Protein 6AY9 (pdb70)

InterPro domains:
  IPR000071 Immunodeficiency lentiviral matrix, N-terminal [PF00540] (2-132)
  IPR000071 Immunodeficiency lentiviral matrix, N-terminal [PR00234] (4-20)
  IPR000071 Immunodeficiency lentiviral matrix, N-terminal [PR00234] (22-40)
  IPR000071 Immunodeficiency lentiviral matrix, N-terminal [PR00234] (42-57)
  IPR000071 Immunodeficiency lentiviral matrix, N-terminal [PR00234] (70-89)
  IPR000071 Immunodeficiency lentiviral matrix, N-terminal [PR00234] (89-102)
  IPR001878 Zinc finger, CCHC-type [PF00098] (391-406)
  IPR001878 Zinc finger, CCHC-type [PF00098] (412-428)
  IPR001878 Zinc finger, CCHC-type [PS50158] (391-406)
  IPR001878 Zinc finger, CCHC-type [PS50158] (413-428)
  IPR001878 Zinc finger, CCHC-type [SM00343] (391-407)
  IPR001878 Zinc finger, CCHC-type [SM00343] (412-428)
  IPR008916 Retrovirus capsid, C-terminal [G3DSA:1.10.1200.30] (275-347)
  IPR008919 Retrovirus capsid, N-terminal [G3DSA:1.10.375.10] (133-274)
  IPR008919 Retrovirus capsid, N-terminal [SSF47943] (131-289)
  IPR010999 Retroviral matrix protein [SSF47836] (2-136)
  IPR012344 Matrix protein, lentiviral and alpha-retroviral, N-terminal [G3DSA:1.10.150.90] (1-132)
  IPR014817 Gag protein p6 [PF08705] (449-486)
  IPR036875 Zinc finger, CCHC-type superfamily [SSF57756] (380-430)
  IPR045345 Retroviral nucleocapsid Gag protein p24, C-terminal domain [PF19317] (276-349)

Nearest PDB structures (foldseek):
  6ay9-assembly1_A  TM=1.005E+00  e=1.517E-33  Human immunodeficiency virus 1
  6axs-assembly1_A  TM=9.990E-01  e=1.580E-30  Human immunodeficiency virus 1
  6mqp-assembly1_A  TM=9.950E-01  e=1.014E-29  Human immunodeficiency virus 1
  6mqo-assembly1_A  TM=9.943E-01  e=1.175E-29  Human immunodeficiency virus 1
  7m9f-assembly1_A  TM=9.662E-01  e=2.119E-30  Human immunodeficiency virus 1

Organism: Human immunodeficiency virus type 1 group M subtype B (isolate NY5) (NCBI:txid11698)

B-factor: mean 75.16, std 21.69, range [31.27, 170.31]

Secondary structure (DSSP, 8-state):
-EE----EE-PPPHHHHHHHHHHHHHHSS-TTHHHHHHHHTTT--HHHHHHHHHT--S-HHHHHHHHHHHHHHHHHHHHHS----SPPPSS--PPP-HHHHTTSS--HHHHHHHHHSSS---HHHHHHHHHHHHHHHHHHHT----GGG----TT--HHHHHHHHHHHHHT----HHHHHHHHHHHHHHTS-HHHHHHHHHH-TT--HHHHHHHTS--/----TTS-TT--

Radius of gyration: 22.77 Å; Cα contacts (8 Å, |Δi|>4): 247; chains: 2; bounding box: 5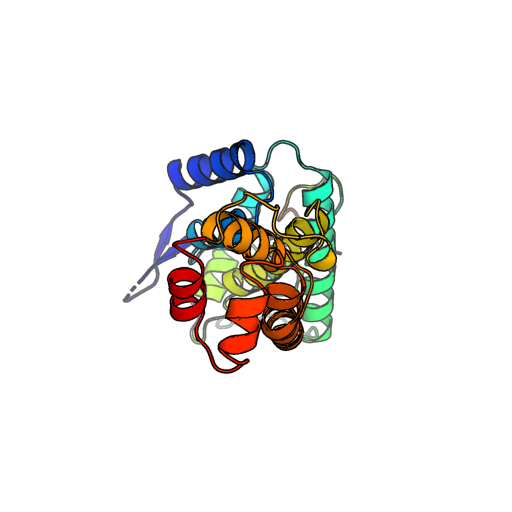8×35×61 Å

CATH classification: 1.10.375.10 (+1 more: 1.10.1200.30)

Foldseek 3Di:
DWDDVAIDDDAQDPVLLVVLQVCCVPVPQALVNLVSLCVSAPVHALVRNVVSLVSHDDPVVLSVLLVVLLVVLQVVQCVVPDDDDDDDDPVDDDDDHSCVLNVNPHDPVNRVVQCRDVVHNNSSVSSSVSNSVSSLVSLLVPQPDALQPQAEDPPHQLVVSVVVNVSRLSSHDDDPVVSVVSVLPRSLVRYDDVLSVVVVVVPSVDDPVCSNVSRRVD/DQDDPPDDPPDD

Solvent-accessible surface area: 13420 Å² total; per-residue (Å²): 36,9,66,156,97,152,84,74,56,114,78,25,47,112,193,28,47,83,32,8,40,98,23,6,112,134,100,34,35,22,14,57,7,26,67,79,0,36,73,35,2,116,13,3,0,0,86,6,0,7,44,0,4,64,57,14,62,43,72,105,68,1,8,46,50,0,10,90,10,0,28,104,46,1,66,79,37,50,155,111,73,85,122,153,113,58,136,95,55,147,82,133,82,80,108,2,63,0,28,4,0,0,10,8,73,13,82,47,130,50,3,27,14,1,35,54,90,127,103,80,28,61,0,1,71,13,0,12,142,16,0,41,59,0,13,52,69,1,10,73,128,97,32,133,72,37,3,104,92,10,144,17,21,125,197,36,82,8,165,64,0,9,88,94,0,75,121,7,14,135,8,27,133,31,70,146,139,64,56,73,146,21,34,115,40,10,3,26,92,15,9,10,102,97,1,54,95,56,6,123,86,76,24,127,83,30,76,66,132,90,17,60,90,34,4,144,77,109,136,18,5,83,97,77,83,65,12,17,79,128

Sequence (230 aa):
PIVQGQMVHQAISPRTLNAWVKVVEEKAFSPEVIPMFSALSEGATPQDLNTMLNTVGGHQAAMQMLKETINEEAAEWDRLHPVHAGPIAPGQMREPRGSDIAGTTSTLQEQIGWMTHNPPIPVGEIYKRWIILGLNKIVRMYSPTSILDIRQGPKEPFRDYVDRFYKTLRAEQASQEVKNWMTETLLVQNANPDCCKTILKALGPGATLEEMMTACQGVPVLFPGQPFGQP

Structure (mmCIF, N/CA/C/O backbone):
data_6AY9
#
_entry.id   6AY9
#
_cell.length_a   92.675
_cell.length_b   92.675
_cell.length_c   58.042
_cell.angle_alpha   90.000
_cell.angle_beta   90.000
_cell.angle_gamma   120.000
#
_symmetry.space_group_name_H-M   'P 6'
#
loop_
_entity.id
_entity.type
_entity.pdbx_description
1 polymer 'HIV-1 capsid protein'
2 polymer 'Cleavage and polyadenylation specificity factor subunit 6'
3 non-polymer 'IODIDE ION'
4 non-polymer 'CHLORIDE ION'
5 water water
#
loop_
_atom_site.group_PDB
_atom_site.id
_atom_site.type_symbol
_atom_site.label_atom_id
_atom_site.label_alt_id
_atom_site.label_comp_id
_atom_site.label_asym_id
_atom_site.label_entity_id
_atom_site.label_seq_id
_atom_site.pdbx_PDB_ins_code
_atom_site.Cartn_x
_atom_site.Cartn_y
_atom_site.Cartn_z
_atom_site.occupancy
_atom_site.B_iso_or_equiv
_atom_site.auth_seq_id
_atom_site.auth_comp_id
_atom_site.auth_asym_id
_atom_site.auth_atom_id
_atom_site.pdbx_PDB_model_num
ATOM 1 N N . PRO A 1 1 ? -2.168 -14.893 11.554 1.00 82.05 1 PRO A N 1
ATOM 2 C CA . PRO A 1 1 ? -1.087 -15.371 12.422 1.00 81.34 1 PRO A CA 1
ATOM 3 C C . PRO A 1 1 ? -1.190 -14.852 13.852 1.00 83.15 1 PRO A C 1
ATOM 4 O O . PRO A 1 1 ? -2.112 -14.106 14.182 1.00 79.75 1 PRO A O 1
ATOM 8 N N . ILE A 1 2 ? -0.244 -15.262 14.693 1.00 89.05 2 ILE A N 1
ATOM 9 C CA . ILE A 1 2 ? -0.166 -14.827 16.082 1.00 92.02 2 ILE A CA 1
ATOM 10 C C . ILE A 1 2 ? 1.266 -14.385 16.347 1.00 97.62 2 ILE A C 1
ATOM 11 O O . ILE A 1 2 ? 2.198 -15.190 16.228 1.00 97.84 2 ILE A O 1
ATOM 16 N N . VAL A 1 3 ? 1.443 -13.113 16.701 1.00 102.01 3 VAL A N 1
ATOM 17 C CA . VAL A 1 3 ? 2.766 -12.527 16.863 1.00 104.70 3 VAL A CA 1
ATOM 18 C C . VAL A 1 3 ? 2.943 -12.060 18.302 1.00 107.44 3 VAL A C 1
ATOM 19 O O . VAL A 1 3 ? 1.979 -11.810 19.029 1.00 107.58 3 VAL A O 1
ATOM 23 N N . GLN A 1 4 ? 4.205 -11.942 18.705 1.00 108.96 4 GLN A N 1
ATOM 24 C CA . GLN A 1 4 ? 4.547 -11.502 20.053 1.00 109.90 4 GLN A CA 1
ATOM 25 C C . GLN A 1 4 ? 4.423 -9.987 20.180 1.00 107.85 4 GLN A C 1
ATOM 26 O O . GLN A 1 4 ? 4.346 -9.277 19.178 1.00 107.13 4 GLN A O 1
ATOM 32 N N . GLY A 1 8 ? 4.889 -9.072 25.959 1.00 106.53 8 GLY A N 1
ATOM 33 C CA . GLY A 1 8 ? 5.473 -10.329 25.530 1.00 113.50 8 GLY A CA 1
ATOM 34 C C . GLY A 1 8 ? 4.444 -11.403 25.238 1.00 122.21 8 GLY A C 1
ATOM 35 O O . GLY A 1 8 ? 4.783 -12.486 24.760 1.00 125.86 8 GLY A O 1
ATOM 36 N N . GLN A 1 9 ? 3.181 -11.105 25.528 1.00 124.00 9 GLN A N 1
ATOM 37 C CA . GLN A 1 9 ? 2.119 -12.068 25.281 1.00 123.77 9 GLN A CA 1
ATOM 38 C C . GLN A 1 9 ? 1.806 -12.146 23.791 1.00 123.88 9 GLN A C 1
ATOM 39 O O . GLN A 1 9 ? 2.043 -11.204 23.029 1.00 126.69 9 GLN A O 1
ATOM 45 N N . MET A 1 10 ? 1.272 -13.290 23.379 1.00 120.25 10 MET A N 1
ATOM 46 C CA . MET A 1 10 ? 0.908 -13.497 21.988 1.00 115.84 10 MET A CA 1
ATOM 47 C C . MET A 1 10 ? -0.424 -12.821 21.680 1.00 109.97 10 MET A C 1
ATOM 48 O O . MET A 1 10 ? -1.325 -12.762 22.521 1.00 117.18 10 MET A O 1
ATOM 53 N N . VAL A 1 11 ? -0.540 -12.300 20.460 1.00 101.03 11 VAL A N 1
ATOM 54 C CA . VAL A 1 11 ? -1.744 -11.613 20.008 1.00 97.57 11 VAL A CA 1
ATOM 55 C C . VAL A 1 11 ? -2.137 -12.161 18.642 1.00 90.43 11 VAL A C 1
ATOM 56 O O . VAL A 1 11 ? -1.281 -12.374 17.776 1.00 89.80 11 VAL A O 1
ATOM 60 N N . HIS A 1 12 ? -3.433 -12.405 18.457 1.00 87.40 12 HIS A N 1
ATOM 61 C CA . HIS A 1 12 ? -3.952 -13.019 17.244 1.00 88.31 12 HIS A CA 1
ATOM 62 C C . HIS A 1 12 ? -4.471 -11.961 16.280 1.00 97.21 12 HIS A C 1
ATOM 63 O O . HIS A 1 12 ? -5.163 -11.021 16.683 1.00 101.77 12 HIS A O 1
ATOM 70 N N . GLN A 1 13 ? -4.136 -12.127 15.002 1.00 97.94 13 GLN A N 1
ATOM 71 C CA . GLN A 1 13 ? -4.623 -11.263 13.938 1.00 95.58 13 GLN A CA 1
ATOM 72 C C . GLN A 1 13 ? -4.878 -12.102 12.696 1.00 92.99 13 GLN A C 1
ATOM 73 O O . GLN A 1 13 ? -4.139 -13.051 12.419 1.00 96.12 13 GLN A O 1
ATOM 79 N N . ALA A 1 14 ? -5.925 -11.752 11.955 1.00 87.60 14 ALA A N 1
ATOM 80 C CA . ALA A 1 14 ? -6.247 -12.472 10.734 1.00 79.56 14 ALA A CA 1
ATOM 81 C C . ALA A 1 14 ? -5.226 -12.156 9.643 1.00 74.13 14 ALA A C 1
ATOM 82 O O . ALA A 1 14 ? -4.415 -11.232 9.754 1.00 69.41 14 ALA A O 1
ATOM 84 N N . ILE A 1 15 ? -5.274 -12.945 8.571 1.00 74.10 15 ILE A N 1
ATOM 85 C CA . ILE A 1 15 ? -4.379 -12.725 7.443 1.00 73.41 15 ILE A CA 1
ATOM 86 C C . ILE A 1 15 ? -4.799 -11.456 6.713 1.00 63.55 15 ILE A C 1
ATOM 87 O O . ILE A 1 15 ? -5.990 -11.223 6.467 1.00 65.31 15 ILE A O 1
ATOM 92 N N . SER A 1 16 ? -3.820 -10.617 6.381 1.00 54.51 16 SER A N 1
ATOM 93 C CA . SER A 1 16 ? -4.103 -9.310 5.813 1.00 44.74 16 SER A CA 1
ATOM 94 C C . SER A 1 16 ? -4.544 -9.434 4.356 1.00 45.95 16 SER A C 1
ATOM 95 O O . SER A 1 16 ? -4.304 -10.456 3.707 1.00 51.63 16 SER A O 1
ATOM 98 N N . PRO A 1 17 ? -5.209 -8.403 3.821 1.00 47.38 17 PRO A N 1
ATOM 99 C CA . PRO A 1 17 ? -5.601 -8.452 2.402 1.00 53.01 17 PRO A CA 1
ATOM 100 C C . PRO A 1 17 ? -4.430 -8.605 1.446 1.00 54.90 17 PRO A C 1
ATOM 101 O O . PRO A 1 17 ? -4.552 -9.315 0.440 1.00 59.54 17 PRO A O 1
ATOM 105 N N . ARG A 1 18 ? -3.294 -7.961 1.725 1.00 56.52 18 ARG A N 1
ATOM 106 C CA . ARG A 1 18 ? -2.173 -8.022 0.794 1.00 67.60 18 ARG A CA 1
ATOM 107 C C . ARG A 1 18 ? -1.317 -9.268 0.976 1.00 57.69 18 ARG A C 1
ATOM 108 O O . ARG A 1 18 ? -0.537 -9.600 0.077 1.00 52.58 18 ARG A O 1
ATOM 116 N N . THR A 1 19 ? -1.433 -9.961 2.110 1.00 46.91 19 THR A N 1
ATOM 117 C CA . THR A 1 19 ? -0.855 -11.298 2.199 1.00 48.03 19 THR A CA 1
ATOM 118 C C . THR A 1 19 ? -1.621 -12.270 1.310 1.00 46.58 19 THR A C 1
ATOM 119 O O . THR A 1 19 ? -1.018 -13.065 0.577 1.00 56.63 19 THR A O 1
ATOM 123 N N . LEU A 1 20 ? -2.954 -12.206 1.357 1.00 42.11 20 LEU A N 1
ATOM 124 C CA . LEU A 1 20 ? -3.782 -13.015 0.470 1.00 53.05 20 LEU A CA 1
ATOM 125 C C . LEU A 1 20 ? -3.512 -12.679 -0.989 1.00 57.22 20 LEU A C 1
ATOM 126 O O . LEU A 1 20 ? -3.255 -13.569 -1.807 1.00 60.09 20 LEU A O 1
ATOM 131 N N . ASN A 1 21 ? -3.579 -11.390 -1.336 1.00 60.03 21 ASN A N 1
ATOM 132 C CA . ASN A 1 21 ? -3.315 -10.970 -2.709 1.00 61.32 21 ASN A CA 1
ATOM 133 C C . ASN A 1 21 ? -1.923 -11.391 -3.155 1.00 61.56 21 ASN A C 1
ATOM 134 O O . ASN A 1 21 ? -1.739 -11.862 -4.285 1.00 66.64 21 ASN A O 1
ATOM 139 N N . ALA A 1 22 ? -0.929 -11.224 -2.281 1.00 58.17 22 ALA A N 1
ATOM 140 C CA . ALA A 1 22 ? 0.425 -11.656 -2.605 1.00 52.38 22 ALA A CA 1
ATOM 141 C C . ALA A 1 22 ? 0.455 -13.143 -2.931 1.00 49.00 22 ALA A C 1
ATOM 142 O O . ALA A 1 22 ? 0.989 -13.549 -3.967 1.00 47.80 22 ALA A O 1
ATOM 144 N N . TRP A 1 23 ? -0.144 -13.968 -2.069 1.00 44.53 23 TRP A N 1
ATOM 145 C CA . TRP A 1 23 ? -0.130 -15.412 -2.290 1.00 45.50 23 TRP A CA 1
ATOM 146 C C . TRP A 1 23 ? -0.827 -15.784 -3.597 1.00 43.82 23 TRP A C 1
ATOM 147 O O . TRP A 1 23 ? -0.314 -16.591 -4.384 1.00 43.68 23 TRP A O 1
ATOM 158 N N . VAL A 1 24 ? -1.998 -15.192 -3.847 1.00 47.71 24 VAL A N 1
ATOM 159 C CA . VAL A 1 24 ? -2.753 -15.500 -5.061 1.00 48.47 24 VAL A CA 1
ATOM 160 C C . VAL A 1 24 ? -1.942 -15.137 -6.299 1.00 53.75 24 VAL A C 1
ATOM 161 O O . VAL A 1 24 ? -1.818 -15.933 -7.238 1.00 61.83 24 VAL A O 1
ATOM 165 N N . LYS A 1 25 ? -1.374 -13.928 -6.318 1.00 56.45 25 LYS A N 1
ATOM 166 C CA . LYS A 1 25 ? -0.590 -13.508 -7.475 1.00 63.00 25 LYS A CA 1
ATOM 167 C C . LYS A 1 25 ? 0.670 -14.350 -7.645 1.00 63.76 25 LYS A C 1
ATOM 168 O O . LYS A 1 25 ? 1.099 -14.591 -8.780 1.00 67.80 25 LYS A O 1
ATOM 174 N N . VAL A 1 26 ? 1.274 -14.806 -6.545 1.00 60.53 26 VAL A N 1
ATOM 175 C CA . VAL A 1 26 ? 2.434 -15.686 -6.659 1.00 64.04 26 VAL A CA 1
ATOM 176 C C . VAL A 1 26 ? 2.035 -17.002 -7.315 1.00 62.97 26 VAL A C 1
ATOM 177 O O . VAL A 1 26 ? 2.741 -17.514 -8.194 1.00 67.63 26 VAL A O 1
ATOM 181 N N . VAL A 1 27 ? 0.888 -17.561 -6.914 1.00 54.83 27 VAL A N 1
ATOM 182 C CA . VAL A 1 27 ? 0.429 -18.811 -7.518 1.00 57.89 27 VAL A CA 1
ATOM 183 C C . VAL A 1 27 ? 0.108 -18.612 -8.995 1.00 59.32 27 VAL A C 1
ATOM 184 O O . VAL A 1 27 ? 0.462 -19.444 -9.839 1.00 57.85 27 VAL A O 1
ATOM 188 N N . GLU A 1 28 ? -0.564 -17.509 -9.334 1.00 65.45 28 GLU A N 1
ATOM 189 C CA . GLU A 1 28 ? -0.948 -17.284 -10.725 1.00 67.80 28 GLU A CA 1
ATOM 190 C C . GLU A 1 28 ? 0.271 -17.059 -11.613 1.00 77.34 28 GLU A C 1
ATOM 191 O O . GLU A 1 28 ? 0.333 -17.579 -12.733 1.00 76.95 28 GLU A O 1
ATOM 197 N N . GLU A 1 29 ? 1.248 -16.291 -11.131 1.00 79.66 29 GLU A N 1
ATOM 198 C CA . GLU A 1 29 ? 2.419 -15.978 -11.944 1.00 77.91 29 GLU A CA 1
ATOM 199 C C . GLU A 1 29 ? 3.368 -17.165 -12.047 1.00 81.61 29 GLU A C 1
ATOM 200 O O . GLU A 1 29 ? 3.700 -17.610 -13.151 1.00 83.77 29 GLU A O 1
ATOM 206 N N . LYS A 1 30 ? 3.818 -17.688 -10.908 1.00 80.55 30 LYS A N 1
ATOM 207 C CA . LYS A 1 30 ? 4.913 -18.645 -10.897 1.00 75.73 30 LYS A CA 1
ATOM 208 C C . LYS A 1 30 ? 4.459 -20.091 -10.774 1.00 75.17 30 LYS A C 1
ATOM 209 O O . LYS A 1 30 ? 5.301 -20.990 -10.881 1.00 78.59 30 LYS A O 1
ATOM 215 N N . ALA A 1 31 ? 3.165 -20.336 -10.565 1.00 72.36 31 ALA A N 1
ATOM 216 C CA . ALA A 1 31 ? 2.599 -21.690 -10.446 1.00 71.27 31 ALA A CA 1
ATOM 217 C C . ALA A 1 31 ? 3.438 -22.479 -9.441 1.00 74.22 31 ALA A C 1
ATOM 218 O O . ALA A 1 31 ? 3.523 -22.077 -8.273 1.00 72.17 31 ALA A O 1
ATOM 220 N N . PHE A 1 32 ? 4.078 -23.568 -9.843 1.00 78.18 32 PHE A N 1
ATOM 221 C CA . PHE A 1 32 ? 4.740 -24.474 -8.905 1.00 79.99 32 PHE A CA 1
ATOM 222 C C . PHE A 1 32 ? 6.245 -24.539 -9.163 1.00 82.70 32 PHE A C 1
ATOM 223 O O . PHE A 1 32 ? 6.838 -25.585 -9.430 1.00 91.04 32 PHE A O 1
ATOM 231 N N . SER A 1 33 ? 6.855 -23.380 -9.040 1.00 72.60 33 SER A N 1
ATOM 232 C CA . SER A 1 33 ? 8.294 -23.220 -9.026 1.00 65.37 33 SER A CA 1
ATOM 233 C C . SER A 1 33 ? 8.807 -23.412 -7.608 1.00 59.80 33 SER A C 1
ATOM 234 O O . SER A 1 33 ? 8.058 -23.240 -6.642 1.00 60.33 33 SER A O 1
ATOM 237 N N . PRO A 1 34 ? 10.070 -23.811 -7.447 1.00 57.05 34 PRO A N 1
ATOM 238 C CA . PRO A 1 34 ? 10.600 -24.011 -6.086 1.00 61.48 34 PRO A CA 1
ATOM 239 C C . PRO A 1 34 ? 10.443 -22.809 -5.166 1.00 73.01 34 PRO A C 1
ATOM 240 O O . PRO A 1 34 ? 10.005 -22.967 -4.018 1.00 84.52 34 PRO A O 1
ATOM 244 N N . GLU A 1 35 ? 10.774 -21.604 -5.641 1.00 68.66 35 GLU A N 1
ATOM 245 C CA . GLU A 1 35 ? 10.743 -20.427 -4.778 1.00 69.71 35 GLU A CA 1
ATOM 246 C C . GLU A 1 35 ? 9.345 -20.097 -4.272 1.00 67.84 35 GLU A C 1
ATOM 247 O O . GLU A 1 35 ? 9.208 -19.219 -3.413 1.00 72.87 35 GLU A O 1
ATOM 253 N N . VAL A 1 36 ? 8.310 -20.771 -4.778 1.00 67.17 36 VAL A N 1
ATOM 254 C CA . VAL A 1 36 ? 6.968 -20.572 -4.243 1.00 66.00 36 VAL A CA 1
ATOM 255 C C . VAL A 1 36 ? 6.870 -21.108 -2.819 1.00 54.52 36 VAL A C 1
ATOM 256 O O . VAL A 1 36 ? 6.089 -20.595 -2.007 1.00 52.58 36 VAL A O 1
ATOM 260 N N . ILE A 1 37 ? 7.660 -22.123 -2.483 1.00 44.46 37 ILE A N 1
ATOM 261 C CA . ILE A 1 37 ? 7.578 -22.758 -1.168 1.00 49.58 37 ILE A CA 1
ATOM 262 C C . ILE A 1 37 ? 8.059 -21.803 -0.076 1.00 51.11 37 ILE A C 1
ATOM 263 O O . ILE A 1 37 ? 7.362 -21.653 0.939 1.00 49.99 37 ILE A O 1
ATOM 268 N N . PRO A 1 38 ? 9.220 -21.143 -0.212 1.00 57.18 38 PRO A N 1
ATOM 269 C CA . PRO A 1 38 ? 9.574 -20.121 0.794 1.00 60.60 38 PRO A CA 1
ATOM 270 C C . PRO A 1 38 ? 8.547 -19.009 0.899 1.00 56.18 38 PRO A C 1
ATOM 271 O O . PRO A 1 38 ? 8.130 -18.654 2.011 1.00 53.61 38 PRO A O 1
ATOM 275 N N . MET A 1 39 ? 8.134 -18.445 -0.240 1.00 46.14 39 MET A N 1
ATOM 276 C CA . MET A 1 39 ? 7.139 -17.378 -0.235 1.00 52.04 39 MET A CA 1
ATOM 277 C C . MET A 1 39 ? 5.921 -17.775 0.587 1.00 51.49 39 MET A C 1
ATOM 278 O O . MET A 1 39 ? 5.499 -17.041 1.487 1.00 54.82 39 MET A O 1
ATOM 283 N N . PHE A 1 40 ? 5.363 -18.955 0.305 1.00 55.08 40 PHE A N 1
ATOM 284 C CA . PHE A 1 40 ? 4.274 -19.492 1.115 1.00 54.11 40 PHE A CA 1
ATOM 285 C C . PHE A 1 40 ? 4.635 -19.468 2.596 1.00 54.45 40 PHE A C 1
ATOM 286 O O . PHE A 1 40 ? 3.926 -18.872 3.416 1.00 55.64 40 PHE A O 1
ATOM 294 N N . SER A 1 41 ? 5.762 -20.095 2.950 1.00 51.11 41 SER A N 1
ATOM 295 C CA . SER A 1 41 ? 6.194 -20.100 4.343 1.00 57.35 41 SER A CA 1
ATOM 296 C C . SER A 1 41 ? 6.444 -18.687 4.851 1.00 66.04 41 SER A C 1
ATOM 297 O O . SER A 1 41 ? 6.252 -18.411 6.041 1.00 60.39 41 SER A O 1
ATOM 300 N N . ALA A 1 42 ? 6.859 -17.779 3.965 1.00 63.53 42 ALA A N 1
ATOM 301 C CA . ALA A 1 42 ? 7.040 -16.390 4.364 1.00 57.52 42 ALA A CA 1
ATOM 302 C C . ALA A 1 42 ? 5.707 -15.701 4.609 1.00 51.47 42 ALA A C 1
ATOM 303 O O . ALA A 1 42 ? 5.608 -14.836 5.487 1.00 50.01 42 ALA A O 1
ATOM 305 N N . LEU A 1 43 ? 4.675 -16.067 3.851 1.00 49.62 43 LEU A N 1
ATOM 306 C CA . LEU A 1 43 ? 3.371 -15.432 3.982 1.00 49.14 43 LEU A CA 1
ATOM 307 C C . LEU A 1 43 ? 2.524 -16.046 5.086 1.00 58.55 43 LEU A C 1
ATOM 308 O O . LEU A 1 43 ? 1.425 -15.546 5.350 1.00 65.05 43 LEU A O 1
ATOM 313 N N . SER A 1 44 ? 3.007 -17.102 5.742 1.00 66.12 44 SER A N 1
ATOM 314 C CA . SER A 1 44 ? 2.225 -17.830 6.734 1.00 68.60 44 SER A CA 1
ATOM 315 C C . SER A 1 44 ? 3.021 -18.069 8.012 1.00 80.33 44 SER A C 1
ATOM 316 O O . SER A 1 44 ? 2.804 -19.068 8.704 1.00 87.11 44 SER A O 1
ATOM 319 N N . GLU A 1 45 ? 3.944 -17.169 8.342 1.00 78.44 45 GLU A N 1
ATOM 320 C CA . GLU A 1 45 ? 4.705 -17.308 9.577 1.00 81.59 45 GLU A CA 1
ATOM 321 C C . GLU A 1 45 ? 3.802 -17.029 10.772 1.00 75.94 45 GLU A C 1
ATOM 322 O O . GLU A 1 45 ? 3.075 -16.031 10.797 1.00 70.08 45 GLU A O 1
ATOM 328 N N . GLY A 1 46 ? 3.853 -17.914 11.767 1.00 78.11 46 GLY A N 1
ATOM 329 C CA . GLY A 1 46 ? 2.994 -17.788 12.927 1.00 71.83 46 GLY A CA 1
ATOM 330 C C . GLY A 1 46 ? 1.527 -18.030 12.662 1.00 63.50 46 GLY A C 1
ATOM 331 O O . GLY A 1 46 ? 0.704 -17.788 13.550 1.00 57.45 46 GLY A O 1
ATOM 332 N N . ALA A 1 47 ? 1.176 -18.511 11.473 1.00 50.18 47 ALA A N 1
ATOM 333 C CA . ALA A 1 47 ? -0.220 -18.666 11.101 1.00 56.20 47 ALA A CA 1
ATOM 334 C C . ALA A 1 47 ? -0.851 -19.858 11.814 1.00 67.81 47 ALA A C 1
ATOM 335 O O . ALA A 1 47 ? -0.177 -20.800 12.241 1.00 66.79 47 ALA A O 1
ATOM 337 N N . THR A 1 48 ? -2.169 -19.799 11.937 1.00 61.54 48 THR A N 1
ATOM 338 C CA . THR A 1 48 ? -3.000 -20.852 12.494 1.00 58.50 48 THR A CA 1
ATOM 339 C C . THR A 1 48 ? -3.477 -21.780 11.384 1.00 53.02 48 THR A C 1
ATOM 340 O O . THR A 1 48 ? -3.385 -21.441 10.200 1.00 49.93 48 THR A O 1
ATOM 344 N N . PRO A 1 49 ? -3.972 -22.973 11.729 1.00 46.76 49 PRO A N 1
ATOM 345 C CA . PRO A 1 49 ? -4.546 -23.848 10.691 1.00 46.13 49 PRO A CA 1
ATOM 346 C C . PRO A 1 49 ? -5.618 -23.173 9.852 1.00 55.01 49 PRO A C 1
ATOM 347 O O . PRO A 1 49 ? -5.728 -23.458 8.652 1.00 56.85 49 PRO A O 1
ATOM 351 N N . GLN A 1 50 ? -6.407 -22.275 10.447 1.00 56.52 50 GLN A N 1
ATOM 352 C CA . GLN A 1 50 ? -7.424 -21.557 9.685 1.00 56.30 50 GLN A CA 1
ATOM 353 C C . GLN A 1 50 ? -6.793 -20.655 8.630 1.00 61.77 50 GLN A C 1
ATOM 354 O O . GLN A 1 50 ? -7.321 -20.526 7.520 1.00 60.67 50 GLN A O 1
ATOM 360 N N . ASP A 1 51 ? -5.667 -20.017 8.961 1.00 65.23 51 ASP A N 1
ATOM 361 C CA . ASP A 1 51 ? -4.992 -19.159 7.992 1.00 62.35 51 ASP A CA 1
ATOM 362 C C . ASP A 1 51 ? -4.392 -19.976 6.854 1.00 53.73 51 ASP A C 1
ATOM 363 O O . ASP A 1 51 ? -4.480 -19.584 5.685 1.00 56.58 51 ASP A O 1
ATOM 368 N N . LEU A 1 52 ? -3.777 -21.116 7.179 1.00 47.31 52 LEU A N 1
ATOM 369 C CA . LEU A 1 52 ? -3.199 -21.969 6.145 1.00 46.71 52 LEU A CA 1
ATOM 370 C C . LEU A 1 52 ? -4.279 -22.525 5.225 1.00 49.07 52 LEU A C 1
ATOM 371 O O . LEU A 1 52 ? -4.119 -22.529 3.998 1.00 42.49 52 LEU A O 1
ATOM 376 N N . ASN A 1 53 ? -5.388 -22.999 5.799 1.00 46.24 53 ASN A N 1
ATOM 377 C CA . ASN A 1 53 ? -6.505 -23.451 4.976 1.00 42.44 53 ASN A CA 1
ATOM 378 C C . ASN A 1 53 ? -7.086 -22.309 4.156 1.00 40.67 53 ASN A C 1
ATOM 379 O O . ASN A 1 53 ? -7.575 -22.528 3.042 1.00 42.43 53 ASN A O 1
ATOM 384 N N . THR A 1 54 ? -7.045 -21.088 4.692 1.00 41.87 54 THR A N 1
ATOM 385 C CA . THR A 1 54 ? -7.462 -19.927 3.916 1.00 52.98 54 THR A CA 1
ATOM 386 C C . THR A 1 54 ? -6.568 -19.734 2.698 1.00 50.44 54 THR A C 1
ATOM 387 O O . THR A 1 54 ? -7.058 -19.497 1.588 1.00 51.53 54 THR A O 1
ATOM 391 N N . MET A 1 55 ? -5.251 -19.848 2.884 1.00 45.26 55 MET A N 1
ATOM 392 C CA . MET A 1 55 ? -4.331 -19.670 1.766 1.00 45.84 55 MET A CA 1
ATOM 393 C C . MET A 1 55 ? -4.475 -20.790 0.742 1.00 45.02 55 MET A C 1
ATOM 394 O O . MET A 1 55 ? -4.349 -20.554 -0.465 1.00 49.81 55 MET A O 1
ATOM 399 N N . LEU A 1 56 ? -4.741 -22.016 1.201 1.00 40.29 56 LEU A N 1
ATOM 400 C CA . LEU A 1 56 ? -4.863 -23.133 0.270 1.00 45.50 56 LEU A CA 1
ATOM 401 C C . LEU A 1 56 ? -6.188 -23.102 -0.481 1.00 45.87 56 LEU A C 1
ATOM 402 O O . LEU A 1 56 ? -6.247 -23.509 -1.647 1.00 40.01 56 LEU A O 1
ATOM 407 N N . ASN A 1 57 ? -7.254 -22.628 0.163 1.00 43.33 57 ASN A N 1
ATOM 408 C CA . ASN A 1 57 ? -8.562 -22.575 -0.476 1.00 40.59 57 ASN A CA 1
ATOM 409 C C . ASN A 1 57 ? -8.678 -21.448 -1.494 1.00 40.00 57 ASN A C 1
ATOM 410 O O . ASN A 1 57 ? -9.493 -21.549 -2.417 1.00 40.89 57 ASN A O 1
ATOM 415 N N . THR A 1 58 ? -7.886 -20.387 -1.351 1.00 35.17 58 THR A N 1
ATOM 416 C CA . THR A 1 58 ? -7.924 -19.262 -2.278 1.00 36.87 58 THR A CA 1
ATOM 417 C C . THR A 1 58 ? -7.215 -19.546 -3.597 1.00 34.92 58 THR A C 1
ATOM 418 O O . THR A 1 58 ? -7.104 -18.638 -4.427 1.00 36.97 58 THR A O 1
ATOM 422 N N . VAL A 1 59 ? -6.734 -20.766 -3.813 1.00 38.68 59 VAL A N 1
ATOM 423 C CA . VAL A 1 59 ? -6.060 -21.112 -5.059 1.00 42.58 59 VAL A CA 1
ATOM 424 C C . VAL A 1 59 ? -7.111 -21.415 -6.122 1.00 50.04 59 VAL A C 1
ATOM 425 O O . VAL A 1 59 ? -7.909 -22.348 -5.969 1.00 49.22 59 VAL A O 1
ATOM 429 N N . GLY A 1 60 ? -7.120 -20.626 -7.190 1.00 55.46 60 GLY A N 1
ATOM 430 C CA . GLY A 1 60 ? -7.984 -20.891 -8.329 1.00 52.35 60 GLY A CA 1
ATOM 431 C C . GLY A 1 60 ? -7.250 -21.738 -9.349 1.00 56.62 60 GLY A C 1
ATOM 432 O O . GLY A 1 60 ? -6.108 -21.441 -9.709 1.00 69.30 60 GLY A O 1
ATOM 433 N N . GLY A 1 61 ? -7.911 -22.802 -9.812 1.00 50.49 61 GLY A N 1
ATOM 434 C CA . GLY A 1 61 ? -7.274 -23.780 -10.671 1.00 51.42 61 GLY A CA 1
ATOM 435 C C . GLY A 1 61 ? -6.241 -24.618 -9.936 1.00 56.65 61 GLY A C 1
ATOM 436 O O . GLY A 1 61 ? -6.139 -24.606 -8.706 1.00 52.20 61 GLY A O 1
ATOM 437 N N . HIS A 1 62 ? -5.447 -25.348 -10.722 1.00 55.64 62 HIS A N 1
ATOM 438 C CA . HIS A 1 62 ? -4.436 -26.262 -10.184 1.00 54.21 62 HIS A CA 1
ATOM 439 C C . HIS A 1 62 ? -5.060 -27.271 -9.219 1.00 53.66 62 HIS A C 1
ATOM 440 O O . HIS A 1 62 ? -4.485 -27.596 -8.181 1.00 51.83 62 HIS A O 1
ATOM 447 N N . GLN A 1 63 ? -6.252 -27.765 -9.555 1.00 52.21 63 GLN A N 1
ATOM 448 C CA . GLN A 1 63 ? -6.994 -28.574 -8.593 1.00 50.99 63 GLN A CA 1
ATOM 449 C C . GLN A 1 63 ? -6.413 -29.979 -8.448 1.00 55.52 63 GLN A C 1
ATOM 450 O O . GLN A 1 63 ? -6.588 -30.613 -7.399 1.00 64.11 63 GLN A O 1
ATOM 456 N N . ALA A 1 64 ? -5.703 -30.470 -9.465 1.00 49.56 64 ALA A N 1
ATOM 457 C CA . ALA A 1 64 ? -4.997 -31.743 -9.330 1.00 48.87 64 ALA A CA 1
ATOM 458 C C . ALA A 1 64 ? -3.917 -31.663 -8.254 1.00 56.16 64 ALA A C 1
ATOM 459 O O . ALA A 1 64 ? -3.830 -32.528 -7.370 1.00 64.48 64 ALA A O 1
ATOM 461 N N . ALA A 1 65 ? -3.081 -30.624 -8.318 1.00 46.45 65 ALA A N 1
ATOM 462 C CA . ALA A 1 65 ? -2.044 -30.445 -7.309 1.00 41.13 65 ALA A CA 1
ATOM 463 C C . ALA A 1 65 ? -2.651 -30.267 -5.924 1.00 44.32 65 ALA A C 1
ATOM 464 O O . ALA A 1 65 ? -2.133 -30.805 -4.938 1.00 49.66 65 ALA A O 1
ATOM 466 N N . MET A 1 66 ? -3.756 -29.523 -5.830 1.00 45.29 66 MET A N 1
ATOM 467 C CA . MET A 1 66 ? -4.407 -29.341 -4.537 1.00 42.07 66 MET A CA 1
ATOM 468 C C . MET A 1 66 ? -4.935 -30.665 -4.000 1.00 38.78 66 MET A C 1
ATOM 469 O O . MET A 1 66 ? -4.903 -30.909 -2.788 1.00 41.36 66 MET A O 1
ATOM 474 N N . GLN A 1 67 ? -5.411 -31.540 -4.890 1.00 36.33 67 GLN A N 1
ATOM 475 C CA . GLN A 1 67 ? -5.849 -32.864 -4.458 1.00 46.08 67 GLN A CA 1
ATOM 476 C C . GLN A 1 67 ? -4.676 -33.690 -3.941 1.00 54.46 67 GLN A C 1
ATOM 477 O O . GLN A 1 67 ? -4.775 -34.341 -2.891 1.00 59.64 67 GLN A O 1
ATOM 483 N N . MET A 1 68 ? -3.554 -33.680 -4.669 1.00 45.64 68 MET A N 1
ATOM 484 C CA . MET A 1 68 ? -2.362 -34.376 -4.189 1.00 49.99 68 MET A CA 1
ATOM 485 C C . MET A 1 68 ? -1.943 -33.868 -2.815 1.00 48.34 68 MET A C 1
ATOM 486 O O . MET A 1 68 ? -1.605 -34.660 -1.923 1.00 51.69 68 MET A O 1
ATOM 491 N N . LEU A 1 69 ? -1.960 -32.547 -2.627 1.00 46.58 69 LEU A N 1
ATOM 492 C CA . LEU A 1 69 ? -1.654 -31.972 -1.322 1.00 51.29 69 LEU A CA 1
ATOM 493 C C . LEU A 1 69 ? -2.622 -32.477 -0.258 1.00 55.73 69 LEU A C 1
ATOM 494 O O . LEU A 1 69 ? -2.212 -32.790 0.868 1.00 61.18 69 LEU A O 1
ATOM 499 N N . LYS A 1 70 ? -3.911 -32.571 -0.602 1.00 53.92 70 LYS A N 1
ATOM 500 C CA . LYS A 1 70 ? -4.891 -33.127 0.327 1.00 52.26 70 LYS A CA 1
ATOM 501 C C . LYS A 1 70 ? -4.502 -34.537 0.752 1.00 48.24 70 LYS A C 1
ATOM 502 O O . LYS A 1 70 ? -4.534 -34.871 1.943 1.00 52.88 70 LYS A O 1
ATOM 508 N N . GLU A 1 71 ? -4.129 -35.381 -0.213 1.00 41.08 71 GLU A N 1
ATOM 509 C CA . GLU A 1 71 ? -3.765 -36.757 0.112 1.00 50.43 71 GLU A CA 1
ATOM 510 C C . GLU A 1 71 ? -2.528 -36.812 1.004 1.00 53.63 71 GLU A C 1
ATOM 511 O O . GLU A 1 71 ? -2.480 -37.598 1.962 1.00 59.76 71 GLU A O 1
ATOM 517 N N . THR A 1 72 ? -1.522 -35.983 0.711 1.00 50.35 72 THR A N 1
ATOM 518 C CA . THR A 1 72 ? -0.335 -35.940 1.560 1.00 48.14 72 THR A CA 1
ATOM 519 C C . THR A 1 72 ? -0.700 -35.558 2.991 1.00 53.90 72 THR A C 1
ATOM 520 O O . THR A 1 72 ? -0.251 -36.197 3.954 1.00 55.20 72 THR A O 1
ATOM 524 N N . ILE A 1 73 ? -1.531 -34.523 3.148 1.00 54.13 73 ILE A N 1
ATOM 525 C CA . ILE A 1 73 ? -1.979 -34.129 4.482 1.00 54.14 73 ILE A CA 1
ATOM 526 C C . ILE A 1 73 ? -2.734 -35.268 5.157 1.00 61.28 73 ILE A C 1
ATOM 527 O O . ILE A 1 73 ? -2.633 -35.453 6.377 1.00 62.26 73 ILE A O 1
ATOM 532 N N . ASN A 1 74 ? -3.486 -36.056 4.383 1.00 62.95 74 ASN A N 1
ATOM 533 C CA . ASN A 1 74 ? -4.173 -37.213 4.953 1.00 58.16 74 ASN A CA 1
ATOM 534 C C . ASN A 1 74 ? -3.175 -38.219 5.515 1.00 59.49 74 ASN A C 1
ATOM 535 O O . ASN A 1 74 ? -3.353 -38.735 6.627 1.00 57.04 74 ASN A O 1
ATOM 540 N N . GLU A 1 75 ? -2.112 -38.508 4.758 1.00 59.62 75 GLU A N 1
ATOM 541 C CA . GLU A 1 75 ? -1.081 -39.419 5.249 1.00 55.05 75 GLU A CA 1
ATOM 542 C C . GLU A 1 75 ? -0.457 -38.897 6.539 1.00 53.79 75 GLU A C 1
ATOM 543 O O . GLU A 1 75 ? -0.328 -39.634 7.528 1.00 59.77 75 GLU A O 1
ATOM 549 N N . GLU A 1 76 ? -0.074 -37.617 6.550 1.00 56.72 76 GLU A N 1
ATOM 550 C CA . GLU A 1 76 ? 0.579 -37.052 7.728 1.00 66.19 76 GLU A CA 1
ATOM 5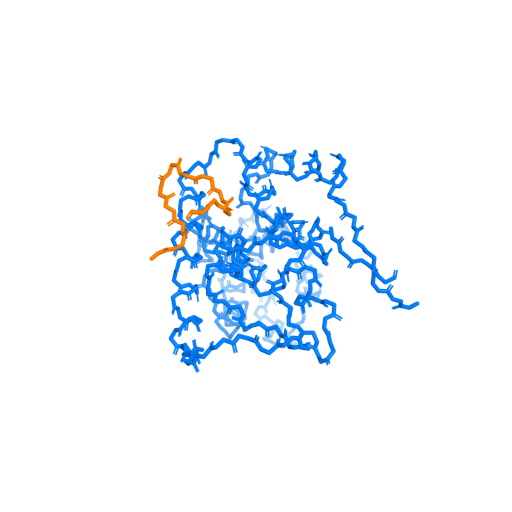51 C C . GLU A 1 76 ? -0.333 -37.099 8.950 1.00 55.97 76 GLU A C 1
ATOM 552 O O . GLU A 1 76 ? 0.101 -37.489 10.042 1.00 45.61 76 GLU A O 1
ATOM 558 N N . ALA A 1 77 ? -1.602 -36.714 8.786 1.00 56.72 77 ALA A N 1
ATOM 559 C CA . ALA A 1 77 ? -2.527 -36.710 9.916 1.00 65.42 77 ALA A CA 1
ATOM 560 C C . ALA A 1 77 ? -2.785 -38.121 10.431 1.00 66.14 7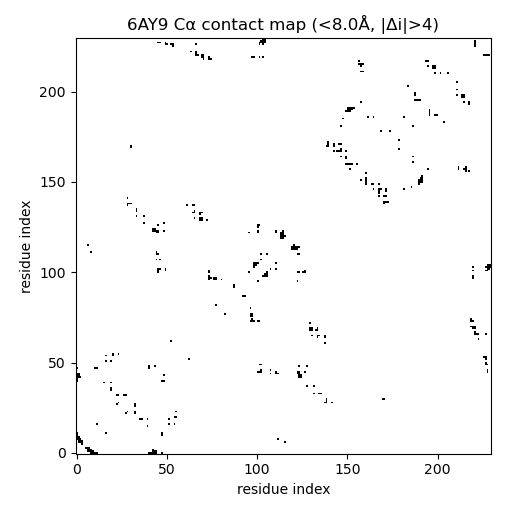7 ALA A C 1
ATOM 561 O O . ALA A 1 77 ? -2.837 -38.344 11.649 1.00 63.88 77 ALA A O 1
ATOM 563 N N . ALA A 1 78 ? -2.953 -39.086 9.522 1.00 63.62 78 ALA A N 1
ATOM 564 C CA . ALA A 1 78 ? -3.125 -40.472 9.946 1.00 68.23 78 ALA A CA 1
ATOM 565 C C . ALA A 1 78 ? -1.925 -40.952 10.755 1.00 70.96 78 ALA A C 1
ATOM 566 O O . ALA A 1 78 ? -2.089 -41.578 11.812 1.00 69.88 78 ALA A O 1
ATOM 568 N N . GLU A 1 79 ? -0.710 -40.656 10.280 1.00 70.75 79 GLU A N 1
ATOM 569 C CA . GLU A 1 79 ? 0.488 -41.037 11.027 1.00 69.53 79 GLU A CA 1
ATOM 570 C C . GLU A 1 79 ? 0.515 -40.381 12.402 1.00 71.11 79 GLU A C 1
ATOM 571 O O . GLU A 1 79 ? 0.862 -41.028 13.400 1.00 73.82 79 GLU A O 1
ATOM 577 N N . TRP A 1 80 ? 0.158 -39.095 12.472 1.00 71.48 80 TRP A N 1
ATOM 578 C CA . TRP A 1 80 ? 0.109 -38.402 13.756 1.00 71.70 80 TRP A CA 1
ATOM 579 C C . TRP A 1 80 ? -0.855 -39.081 14.722 1.00 68.97 80 TRP A C 1
ATOM 580 O O . TRP A 1 80 ? -0.543 -39.236 15.910 1.00 64.49 80 TRP A O 1
ATOM 591 N N . ASP A 1 81 ? -2.039 -39.473 14.239 1.00 69.02 81 ASP A N 1
ATOM 592 C CA . ASP A 1 81 ? -2.991 -40.164 15.107 1.00 78.27 81 ASP A CA 1
ATOM 593 C C . ASP A 1 81 ? -2.448 -41.514 15.557 1.00 79.52 81 ASP A C 1
ATOM 594 O O . ASP A 1 81 ? -2.670 -41.933 16.701 1.00 76.78 81 ASP A O 1
ATOM 599 N N . ARG A 1 82 ? -1.745 -42.218 14.668 1.00 84.37 82 ARG A N 1
ATOM 600 C CA . ARG A 1 82 ? -1.074 -43.444 15.083 1.00 86.88 82 ARG A CA 1
ATOM 601 C C . ARG A 1 82 ? -0.084 -43.178 16.216 1.00 87.26 82 ARG A C 1
ATOM 602 O O . ARG A 1 82 ? -0.047 -43.922 17.204 1.00 89.49 82 ARG A O 1
ATOM 610 N N . LEU A 1 83 ? 0.705 -42.103 16.105 1.00 84.70 83 LEU A N 1
ATOM 611 C CA . LEU A 1 83 ? 1.734 -41.833 17.109 1.00 81.53 83 LEU A CA 1
ATOM 612 C C . LEU A 1 83 ? 1.154 -41.237 18.387 1.00 79.27 83 LEU A C 1
ATOM 613 O O . LEU A 1 83 ? 1.776 -41.339 19.452 1.00 80.53 83 LEU A O 1
ATOM 618 N N . HIS A 1 84 ? -0.019 -40.608 18.303 1.00 95.02 84 HIS A N 1
ATOM 619 C CA . HIS A 1 84 ? -0.692 -39.984 19.442 1.00 91.59 84 HIS A CA 1
ATOM 620 C C . HIS A 1 84 ? -2.021 -40.694 19.662 1.00 95.74 84 HIS A C 1
ATOM 621 O O . HIS A 1 84 ? -3.043 -40.324 19.062 1.00 96.87 84 HIS A O 1
ATOM 628 N N . PRO A 1 85 ? -2.052 -41.722 20.507 1.00 99.17 85 PRO A N 1
ATOM 629 C CA . PRO A 1 85 ? -3.288 -42.484 20.701 1.00 103.28 85 PRO A CA 1
ATOM 630 C C . PRO A 1 85 ? -4.319 -41.700 21.493 1.00 105.66 85 PRO A C 1
ATOM 631 O O . PRO A 1 85 ? -3.992 -40.813 22.287 1.00 102.88 85 PRO A O 1
ATOM 635 N N . VAL A 1 86 ? -5.587 -42.044 21.260 1.00 111.43 86 VAL A N 1
ATOM 636 C CA . VAL A 1 86 ? -6.682 -41.431 21.999 1.00 114.52 86 VAL A CA 1
ATOM 637 C C . VAL A 1 86 ? -6.628 -41.864 23.462 1.00 117.15 86 VAL A C 1
ATOM 638 O O . VAL A 1 86 ? -6.060 -42.903 23.819 1.00 121.14 86 VAL A O 1
ATOM 642 N N . HIS A 1 87 ? -7.214 -41.037 24.326 1.00 115.52 87 HIS A N 1
ATOM 643 C CA . HIS A 1 87 ? -7.320 -41.337 25.745 1.00 117.54 87 HIS A CA 1
ATOM 644 C C . HIS A 1 87 ? -8.757 -41.132 26.202 1.00 117.45 87 HIS A C 1
ATOM 645 O O . HIS A 1 87 ? -9.496 -40.322 25.636 1.00 111.12 87 HIS A O 1
ATOM 652 N N . ALA A 1 88 ? -9.143 -41.876 27.233 1.00 125.79 88 ALA A N 1
ATOM 653 C CA . ALA A 1 88 ? -10.531 -41.957 27.669 1.00 129.93 88 ALA A CA 1
ATOM 654 C C . ALA A 1 88 ? -10.777 -41.036 28.856 1.00 114.35 88 ALA A C 1
ATOM 655 O O . ALA A 1 88 ? -10.049 -41.089 29.853 1.00 110.56 88 ALA A O 1
ATOM 657 N N . GLY A 1 89 ? -11.812 -40.205 28.750 1.00 108.73 89 GLY A N 1
ATOM 658 C CA . GLY A 1 89 ? -12.224 -39.362 29.845 1.00 103.35 89 GLY A CA 1
ATOM 659 C C . GLY A 1 89 ? -12.601 -37.961 29.409 1.00 99.96 89 GLY A C 1
ATOM 660 O O . GLY A 1 89 ? -12.248 -37.505 28.317 1.00 99.69 89 GLY A O 1
ATOM 661 N N . PRO A 1 90 ? -13.340 -37.255 30.259 1.00 97.93 90 PRO A N 1
ATOM 662 C CA . PRO A 1 90 ? -13.656 -35.853 29.979 1.00 96.60 90 PRO A CA 1
ATOM 663 C C . PRO A 1 90 ? -12.508 -34.937 30.367 1.00 92.65 90 PRO A C 1
ATOM 664 O O . PRO A 1 90 ? -11.747 -35.209 31.298 1.00 93.49 90 PRO A O 1
ATOM 668 N N . ILE A 1 91 ? -12.395 -33.830 29.634 1.00 88.28 91 ILE A N 1
ATOM 669 C CA . ILE A 1 91 ? -11.308 -32.888 29.870 1.00 89.24 91 ILE A CA 1
ATOM 670 C C . ILE A 1 91 ? -11.577 -32.110 31.151 1.00 90.74 91 ILE A C 1
ATOM 671 O O . ILE A 1 91 ? -12.690 -31.618 31.378 1.00 93.04 91 ILE A O 1
ATOM 676 N N . ALA A 1 92 ? -10.552 -32.000 31.999 1.00 90.73 92 ALA A N 1
ATOM 677 C CA . ALA A 1 92 ? -10.672 -31.242 33.232 1.00 92.31 92 ALA A CA 1
ATOM 678 C C . ALA A 1 92 ? -10.893 -29.762 32.923 1.00 99.37 92 ALA A C 1
ATOM 679 O O . ALA A 1 92 ? -10.545 -29.287 31.838 1.00 101.30 92 ALA A O 1
ATOM 681 N N . PRO A 1 93 ? -11.491 -29.016 33.860 1.00 104.47 93 PRO A N 1
ATOM 682 C CA . PRO A 1 93 ? -11.732 -27.584 33.604 1.00 106.78 93 PRO A CA 1
ATOM 683 C C . PRO A 1 93 ? -10.474 -26.797 33.283 1.00 112.61 93 PRO A C 1
ATOM 684 O O . PRO A 1 93 ? -10.503 -25.926 32.404 1.00 114.45 93 PRO A O 1
ATOM 688 N N . GLY A 1 94 ? -9.364 -27.076 33.967 1.00 116.52 94 GLY A N 1
ATOM 689 C CA . GLY A 1 94 ? -8.153 -26.313 33.728 1.00 117.14 94 GLY A CA 1
ATOM 690 C C . GLY A 1 94 ? -7.415 -26.701 32.466 1.00 117.31 94 GLY A C 1
ATOM 691 O O . GLY A 1 94 ? -6.731 -25.867 31.868 1.00 120.85 94 GLY A O 1
ATOM 692 N N . GLN A 1 95 ? -7.557 -27.949 32.028 1.00 114.01 95 GLN A N 1
ATOM 693 C CA . GLN A 1 95 ? -6.743 -28.475 30.944 1.00 108.55 95 GLN A CA 1
ATOM 694 C C . GLN A 1 95 ? -7.457 -28.347 29.597 1.00 105.56 95 GLN A C 1
ATOM 695 O O . GLN A 1 95 ? -8.591 -27.867 29.492 1.00 100.75 95 GLN A O 1
ATOM 701 N N . MET A 1 96 ? -6.772 -28.798 28.549 1.00 111.76 96 MET A N 1
ATOM 702 C CA . MET A 1 96 ? -7.288 -28.792 27.190 1.00 106.79 96 MET A CA 1
ATOM 703 C C . MET A 1 96 ? -6.835 -30.072 26.506 1.00 100.36 96 MET A C 1
ATOM 704 O O . MET A 1 96 ? -5.714 -30.537 26.733 1.00 107.08 96 MET A O 1
ATOM 709 N N . ARG A 1 97 ? -7.705 -30.638 25.673 1.00 90.98 97 ARG A N 1
ATOM 710 C CA . ARG A 1 97 ? -7.419 -31.922 25.050 1.00 88.86 97 ARG A CA 1
ATOM 711 C C . ARG A 1 97 ? -6.216 -31.821 24.115 1.00 95.45 97 ARG A C 1
ATOM 712 O O . ARG A 1 97 ? -5.793 -30.735 23.709 1.00 102.92 97 ARG A O 1
ATOM 720 N N . GLU A 1 98 ? -5.657 -32.982 23.778 1.00 97.23 98 GLU A N 1
ATOM 721 C CA . GLU A 1 98 ? -4.561 -32.925 22.820 1.00 99.24 98 GLU A CA 1
ATOM 722 C C . GLU A 1 98 ? -5.105 -32.998 21.395 1.00 93.98 98 GLU A C 1
ATOM 723 O O . GLU A 1 98 ? -6.061 -33.735 21.133 1.00 93.41 98 GLU A O 1
ATOM 729 N N . PRO A 1 99 ? -4.515 -32.245 20.468 1.00 89.11 99 PRO A N 1
ATOM 730 C CA . PRO A 1 99 ? -5.102 -32.132 19.126 1.00 84.36 99 PRO A CA 1
ATOM 731 C C . PRO A 1 99 ? -4.971 -33.431 18.343 1.00 87.23 99 PRO A C 1
ATOM 732 O O . PRO A 1 99 ? -3.903 -34.046 18.302 1.00 94.46 99 PRO A O 1
ATOM 736 N N . ARG A 1 100 ? -6.073 -33.843 17.725 1.00 80.69 100 ARG A N 1
ATOM 737 C CA . ARG A 1 100 ? -6.047 -34.959 16.797 1.00 76.61 100 ARG A CA 1
ATOM 738 C C . ARG A 1 100 ? -5.545 -34.490 15.434 1.00 75.15 100 ARG A C 1
ATOM 739 O O . ARG A 1 100 ? -5.322 -33.300 15.199 1.00 74.26 100 ARG A O 1
ATOM 747 N N . GLY A 1 101 ? -5.362 -35.450 14.525 1.00 76.85 101 GLY A N 1
ATOM 748 C CA . GLY A 1 101 ? -4.961 -35.102 13.173 1.00 67.49 101 GLY A CA 1
ATOM 749 C C . GLY A 1 101 ? -5.967 -34.212 12.472 1.00 60.46 101 GLY A C 1
ATOM 750 O O . GLY A 1 101 ? -5.594 -33.380 11.640 1.00 55.36 101 GLY A O 1
ATOM 751 N N . SER A 1 102 ? -7.251 -34.367 12.798 1.00 65.75 102 SER A N 1
ATOM 752 C CA . SER A 1 102 ? -8.279 -33.508 12.226 1.00 70.69 102 SER A CA 1
ATOM 753 C C . SER A 1 102 ? -8.270 -32.117 12.846 1.00 71.22 102 SER A C 1
ATOM 754 O O . SER A 1 102 ? -8.661 -31.147 12.187 1.00 65.27 102 SER A O 1
ATOM 757 N N . ASP A 1 103 ? -7.834 -31.999 14.103 1.00 72.10 103 ASP A N 1
ATOM 758 C CA . ASP A 1 103 ? -7.740 -30.687 14.734 1.00 68.30 103 ASP A CA 1
ATOM 759 C C . ASP A 1 103 ? -6.547 -29.897 14.213 1.00 69.66 103 ASP A C 1
ATOM 760 O O . ASP A 1 103 ? -6.613 -28.666 14.120 1.00 55.38 103 ASP A O 1
ATOM 765 N N . ILE A 1 104 ? -5.452 -30.583 13.874 1.00 72.91 104 ILE A N 1
ATOM 766 C CA . ILE A 1 104 ? -4.266 -29.896 13.372 1.00 64.92 104 ILE A CA 1
ATOM 767 C C . ILE A 1 104 ? -4.543 -29.282 12.006 1.00 56.59 104 ILE A C 1
ATOM 768 O O . ILE A 1 104 ? -4.051 -28.192 11.688 1.00 51.07 104 ILE A O 1
ATOM 773 N N . ALA A 1 105 ? -5.335 -29.961 11.179 1.00 53.63 105 ALA A N 1
ATOM 774 C CA . ALA A 1 105 ? -5.719 -29.428 9.880 1.00 58.14 105 ALA A CA 1
ATOM 775 C C . ALA A 1 105 ? -6.837 -28.398 9.969 1.00 69.14 105 ALA A C 1
ATOM 776 O O . ALA A 1 105 ? -7.285 -27.904 8.928 1.00 75.34 105 ALA A O 1
ATOM 778 N N . GLY A 1 106 ? -7.296 -28.064 11.174 1.00 70.90 106 GLY A N 1
ATOM 779 C CA . GLY A 1 106 ? -8.350 -27.084 11.341 1.00 75.30 106 GLY A CA 1
ATOM 780 C C . GLY A 1 106 ? -9.738 -27.559 10.982 1.00 81.64 106 GLY A C 1
ATOM 781 O O . GLY A 1 106 ? -10.654 -26.736 10.897 1.00 92.86 106 GLY A O 1
ATOM 782 N N . THR A 1 107 ? -9.928 -28.863 10.773 1.00 78.71 107 THR A N 1
ATOM 783 C CA . THR A 1 107 ? -11.236 -29.373 10.377 1.00 80.54 107 THR A CA 1
ATOM 784 C C . THR A 1 107 ? -12.173 -29.504 11.572 1.00 83.09 107 THR A C 1
ATOM 785 O O . THR A 1 107 ? -13.321 -29.047 11.523 1.00 84.70 107 THR A O 1
ATOM 789 N N . THR A 1 108 ? -11.703 -30.126 12.654 1.00 82.88 108 THR A N 1
ATOM 790 C CA . THR A 1 108 ? -12.519 -30.367 13.837 1.00 80.63 108 THR A CA 1
ATOM 791 C C . THR A 1 108 ? -12.161 -29.438 14.992 1.00 82.73 108 THR A C 1
ATOM 792 O O . THR A 1 108 ? -12.509 -29.724 16.143 1.00 84.78 108 THR A O 1
ATOM 796 N N . SER A 1 109 ? -11.475 -28.334 14.712 1.00 79.93 109 SER A N 1
ATOM 797 C CA . SER A 1 109 ? -11.060 -27.393 15.741 1.00 83.17 109 SER A CA 1
ATOM 798 C C . SER A 1 109 ? -11.473 -25.983 15.348 1.00 90.47 109 SER A C 1
ATOM 799 O O . SER A 1 109 ? -11.391 -25.605 14.175 1.00 90.85 109 SER A O 1
ATOM 802 N N . THR A 1 110 ? -11.923 -25.214 16.334 1.00 97.58 110 THR A N 1
ATOM 803 C CA . THR A 1 110 ? -12.257 -23.818 16.115 1.00 94.59 110 THR A CA 1
ATOM 804 C C . THR A 1 110 ? -10.994 -22.962 16.153 1.00 96.16 110 THR A C 1
ATOM 805 O O . THR A 1 110 ? -9.897 -23.436 16.459 1.00 97.80 110 THR A O 1
ATOM 809 N N . LEU A 1 111 ? -11.159 -21.677 15.835 1.00 96.38 111 LEU A N 1
ATOM 810 C CA . LEU A 1 111 ? -10.031 -20.755 15.905 1.00 95.32 111 LEU A CA 1
ATOM 811 C C . LEU A 1 111 ? -9.565 -20.564 17.343 1.00 94.47 111 LEU A C 1
ATOM 812 O O . LEU A 1 111 ? -8.358 -20.492 17.608 1.00 90.49 111 LEU A O 1
ATOM 817 N N . GLN A 1 112 ? -10.507 -20.492 18.287 1.00 97.90 112 GLN A N 1
ATOM 818 C CA . GLN A 1 112 ? -10.143 -20.294 19.686 1.00 102.17 112 GLN A CA 1
ATOM 819 C C . GLN A 1 112 ? -9.412 -21.501 20.257 1.00 94.91 112 GLN A C 1
ATOM 820 O O . GLN A 1 112 ? -8.575 -21.347 21.153 1.00 90.52 112 GLN A O 1
ATOM 826 N N . GLU A 1 113 ? -9.712 -22.705 19.763 1.00 93.85 113 GLU A N 1
ATOM 827 C CA . GLU A 1 113 ? -8.988 -23.886 20.222 1.00 96.38 113 GLU A CA 1
ATOM 828 C C . GLU A 1 113 ? -7.563 -23.900 19.685 1.00 89.38 113 GLU A C 1
ATOM 829 O O . GLU A 1 113 ? -6.627 -24.268 20.404 1.00 87.41 113 GLU A O 1
ATOM 835 N N . GLN A 1 114 ? -7.380 -23.506 18.422 1.00 76.52 114 GLN A N 1
ATOM 836 C CA . GLN A 1 114 ? -6.036 -23.409 17.863 1.00 68.23 114 GLN A CA 1
ATOM 837 C C . GLN A 1 114 ? -5.217 -22.352 18.592 1.00 74.79 114 GLN A C 1
ATOM 838 O O . GLN A 1 114 ? -4.044 -22.577 18.916 1.00 81.46 114 GLN A O 1
ATOM 844 N N . ILE A 1 115 ? -5.821 -21.192 18.857 1.00 77.73 115 ILE A N 1
ATOM 845 C CA . ILE A 1 115 ? -5.156 -20.180 19.672 1.00 83.70 115 ILE A CA 1
ATOM 846 C C . ILE A 1 115 ? -4.843 -20.739 21.054 1.00 85.74 115 ILE A C 1
ATOM 847 O O . ILE A 1 115 ? -3.793 -20.446 21.636 1.00 86.65 115 ILE A O 1
ATOM 852 N N . GLY A 1 116 ? -5.735 -21.574 21.591 1.00 90.35 116 GLY A N 1
ATOM 853 C CA . GLY A 1 116 ? -5.475 -22.182 22.886 1.00 96.89 116 GLY A CA 1
ATOM 854 C C . GLY A 1 116 ? -4.282 -23.119 22.867 1.00 100.06 116 GLY A C 1
ATOM 855 O O . GLY A 1 116 ? -3.514 -23.178 23.832 1.00 103.42 116 GLY A O 1
ATOM 856 N N . TRP A 1 117 ? -4.106 -23.860 21.770 1.00 93.19 117 TRP A N 1
ATOM 857 C CA . TRP A 1 117 ? -2.968 -24.769 21.670 1.00 88.13 117 TRP A CA 1
ATOM 858 C C . TRP A 1 117 ? -1.668 -24.008 21.442 1.00 84.90 117 TRP A C 1
ATOM 859 O O . TRP A 1 117 ? -0.626 -24.368 22.002 1.00 81.39 117 TRP A O 1
ATOM 870 N N . MET A 1 118 ? -1.707 -22.955 20.623 1.00 84.10 118 MET A N 1
ATOM 871 C CA . MET A 1 118 ? -0.491 -22.209 20.321 1.00 81.48 118 MET A CA 1
ATOM 872 C C . MET A 1 118 ? -0.074 -21.292 21.465 1.00 82.15 118 MET A C 1
ATOM 873 O O . MET A 1 118 ? 1.116 -20.982 21.599 1.00 78.97 118 MET A O 1
ATOM 878 N N . THR A 1 119 ? -1.020 -20.851 22.295 1.00 94.42 119 THR A N 1
ATOM 879 C CA . THR A 1 119 ? -0.717 -19.977 23.422 1.00 104.50 119 THR A CA 1
ATOM 880 C C . THR A 1 119 ? -0.366 -20.738 24.693 1.00 112.95 119 THR A C 1
ATOM 881 O O . THR A 1 119 ? 0.060 -20.112 25.669 1.00 114.38 119 THR A O 1
ATOM 885 N N . HIS A 1 120 ? -0.542 -22.056 24.706 1.00 121.08 120 HIS A N 1
ATOM 886 C CA . HIS A 1 120 ? -0.247 -22.851 25.888 1.00 130.78 120 HIS A CA 1
ATOM 887 C C . HIS A 1 120 ? 1.238 -22.762 26.236 1.00 131.04 120 HIS A C 1
ATOM 888 O O . HIS A 1 120 ? 2.080 -22.400 25.411 1.00 131.82 120 HIS A O 1
ATOM 895 N N . ASN A 1 121 ? 1.550 -23.074 27.491 1.00 131.86 121 ASN A N 1
ATOM 896 C CA . ASN A 1 121 ? 2.929 -23.164 27.968 1.00 132.13 121 ASN A CA 1
ATOM 897 C C . ASN A 1 121 ? 3.093 -24.517 28.649 1.00 129.52 121 ASN A C 1
ATOM 898 O O . ASN A 1 121 ? 2.617 -24.703 29.783 1.00 130.75 121 ASN A O 1
ATOM 903 N N . PRO A 1 122 ? 3.757 -25.489 28.000 1.00 126.31 122 PRO A N 1
ATOM 904 C CA . PRO A 1 122 ? 4.437 -25.389 26.703 1.00 124.05 122 PRO A CA 1
ATOM 905 C C . PRO A 1 122 ? 3.487 -25.318 25.509 1.00 118.84 122 PRO A C 1
ATOM 906 O O . PRO A 1 122 ? 2.396 -25.885 25.559 1.00 122.01 122 PRO A O 1
ATOM 910 N N . PRO A 1 123 ? 3.901 -24.623 24.450 1.00 108.22 123 PRO A N 1
ATOM 911 C CA . PRO A 1 123 ? 3.029 -24.483 23.278 1.00 96.62 123 PRO A CA 1
ATOM 912 C C . PRO A 1 123 ? 2.862 -25.800 22.537 1.00 84.93 123 PRO A C 1
ATOM 913 O O . PRO A 1 123 ? 3.803 -26.585 22.402 1.00 78.93 123 PRO A O 1
ATOM 917 N N . ILE A 1 124 ? 1.641 -26.038 22.069 1.00 77.16 124 ILE A N 1
ATOM 918 C CA . ILE A 1 124 ? 1.356 -27.126 21.139 1.00 77.64 124 ILE A CA 1
ATOM 919 C C . ILE A 1 124 ? 1.274 -26.493 19.756 1.00 76.20 124 ILE A C 1
ATOM 920 O O . ILE A 1 124 ? 0.199 -26.032 19.345 1.00 81.76 124 ILE A O 1
ATOM 925 N N . PRO A 1 125 ? 2.380 -26.423 19.019 1.00 73.62 125 PRO A N 1
ATOM 926 C CA . PRO A 1 125 ? 2.388 -25.640 17.776 1.00 76.03 125 PRO A CA 1
ATOM 927 C C . PRO A 1 125 ? 1.655 -26.331 16.638 1.00 75.52 125 PRO A C 1
ATOM 928 O O . PRO A 1 125 ? 2.286 -26.885 15.734 1.00 72.27 125 PRO A O 1
ATOM 932 N N . VAL A 1 126 ? 0.321 -26.291 16.668 1.00 68.62 126 VAL A N 1
ATOM 933 C CA . VAL A 1 126 ? -0.465 -26.942 15.624 1.00 72.83 126 VAL A CA 1
ATOM 934 C C . VAL A 1 126 ? -0.244 -26.272 14.273 1.00 72.47 126 VAL A C 1
ATOM 935 O O . VAL A 1 126 ? -0.254 -26.941 13.230 1.00 67.31 126 VAL A O 1
ATOM 939 N N . GLY A 1 127 ? -0.029 -24.955 14.264 1.00 73.93 127 GLY A N 1
ATOM 940 C CA . GLY A 1 127 ? 0.137 -24.251 13.003 1.00 73.46 127 GLY A CA 1
ATOM 941 C C . GLY A 1 127 ? 1.426 -24.612 12.292 1.00 64.68 127 GLY A C 1
ATOM 942 O O . GLY A 1 127 ? 1.455 -24.728 11.064 1.00 61.31 127 GLY A O 1
ATOM 943 N N . GLU A 1 128 ? 2.510 -24.793 13.048 1.00 62.59 128 GLU A N 1
ATOM 944 C CA . GLU A 1 128 ? 3.776 -25.172 12.433 1.00 71.25 128 GLU A CA 1
ATOM 945 C C . GLU A 1 128 ? 3.796 -26.640 12.029 1.00 70.55 128 GLU A C 1
ATOM 946 O O . GLU A 1 128 ? 4.493 -27.003 11.078 1.00 75.90 128 GLU A O 1
ATOM 952 N N . ILE A 1 129 ? 3.046 -27.492 12.731 1.00 64.72 129 ILE A N 1
ATOM 953 C CA . ILE A 1 129 ? 2.926 -28.895 12.338 1.00 56.97 129 ILE A CA 1
ATOM 954 C C . ILE A 1 129 ? 2.148 -29.012 11.033 1.00 52.28 129 ILE A C 1
ATOM 955 O O . ILE A 1 129 ? 2.610 -29.618 10.055 1.00 63.61 129 ILE A O 1
ATOM 960 N N . TYR A 1 130 ? 0.940 -28.440 11.012 1.00 55.46 130 TYR A N 1
ATOM 961 C CA . TYR A 1 130 ? 0.158 -28.373 9.783 1.00 55.16 130 TYR A CA 1
ATOM 962 C C . TYR A 1 130 ? 0.973 -27.751 8.656 1.00 62.24 130 TYR A C 1
ATOM 963 O O . TYR A 1 130 ? 0.927 -28.214 7.510 1.00 59.72 130 TYR A O 1
ATOM 972 N N . LYS A 1 131 ? 1.746 -26.709 8.978 1.00 69.09 131 LYS A N 1
ATOM 973 C CA . LYS A 1 131 ? 2.646 -26.103 8.005 1.00 63.03 131 LYS A CA 1
ATOM 974 C C . LYS A 1 131 ? 3.689 -27.097 7.511 1.00 54.63 131 LYS A C 1
ATOM 975 O O . LYS A 1 131 ? 4.054 -27.073 6.331 1.00 47.61 131 LYS A O 1
ATOM 981 N N . ARG A 1 132 ? 4.179 -27.975 8.391 1.00 59.89 132 ARG A N 1
ATOM 982 C CA . ARG A 1 132 ? 5.122 -29.004 7.959 1.00 61.35 132 ARG A CA 1
ATOM 983 C C . ARG A 1 132 ? 4.477 -29.941 6.948 1.00 61.61 132 ARG A C 1
ATOM 984 O O . ARG A 1 132 ? 5.048 -30.212 5.884 1.00 64.60 132 ARG A O 1
ATOM 992 N N . TRP A 1 133 ? 3.280 -30.442 7.262 1.00 56.78 133 TRP A N 1
ATOM 993 C CA . TRP A 1 133 ? 2.587 -31.330 6.331 1.00 55.80 133 TRP A CA 1
ATOM 994 C C . TRP A 1 133 ? 2.361 -30.646 4.983 1.00 54.15 133 TRP A C 1
ATOM 995 O O . TRP A 1 133 ? 2.663 -31.212 3.921 1.00 57.19 133 TRP A O 1
ATOM 1006 N N . ILE A 1 134 ? 1.848 -29.413 5.015 1.00 44.24 134 ILE A N 1
ATOM 1007 C CA . ILE A 1 134 ? 1.572 -28.671 3.786 1.00 43.34 134 ILE A CA 1
ATOM 1008 C C . ILE A 1 134 ? 2.847 -28.484 2.971 1.00 55.04 134 ILE A C 1
ATOM 1009 O O . ILE A 1 134 ? 2.860 -28.692 1.752 1.00 50.92 134 ILE A O 1
ATOM 1014 N N . ILE A 1 135 ? 3.938 -28.086 3.630 1.00 58.87 135 ILE A N 1
ATOM 1015 C CA . ILE A 1 135 ? 5.187 -27.852 2.911 1.00 54.51 135 ILE A CA 1
ATOM 1016 C C . ILE A 1 135 ? 5.731 -29.152 2.328 1.00 60.43 135 ILE A C 1
ATOM 1017 O O . ILE A 1 135 ? 6.324 -29.150 1.243 1.00 60.92 135 ILE A O 1
ATOM 1022 N N . LEU A 1 136 ? 5.530 -30.278 3.015 1.00 64.13 136 LEU A N 1
ATOM 1023 C CA . LEU A 1 136 ? 5.910 -31.567 2.442 1.00 68.56 136 LEU A CA 1
ATOM 1024 C C . LEU A 1 136 ? 5.132 -31.842 1.159 1.00 69.19 136 LEU A C 1
ATOM 1025 O O . LEU A 1 136 ? 5.715 -32.190 0.120 1.00 60.70 136 LEU A O 1
ATOM 1030 N N . GLY A 1 137 ? 3.806 -31.679 1.213 1.00 56.02 137 GLY A N 1
ATOM 1031 C CA . GLY A 1 137 ? 3.005 -31.852 0.011 1.00 50.02 137 GLY A CA 1
ATOM 1032 C C . GLY A 1 137 ? 3.433 -30.932 -1.117 1.00 51.11 137 GLY A C 1
ATOM 1033 O O . GLY A 1 137 ? 3.473 -31.337 -2.282 1.00 50.73 137 GLY A O 1
ATOM 1034 N N . LEU A 1 138 ? 3.772 -29.684 -0.784 1.00 45.92 138 LEU A N 1
ATOM 1035 C CA . LEU A 1 138 ? 4.252 -28.746 -1.793 1.00 52.38 138 LEU A CA 1
ATOM 1036 C C . LEU A 1 138 ? 5.587 -29.194 -2.374 1.00 60.18 138 LEU A C 1
ATOM 1037 O O . LEU A 1 138 ? 5.853 -28.983 -3.562 1.00 63.77 138 LEU A O 1
ATOM 1042 N N . ASN A 1 139 ? 6.443 -29.802 -1.550 1.00 47.29 139 ASN A N 1
ATOM 1043 C CA . ASN A 1 139 ? 7.684 -30.372 -2.063 1.00 48.96 139 ASN A CA 1
ATOM 1044 C C . ASN A 1 139 ? 7.392 -31.457 -3.088 1.00 60.21 139 ASN A C 1
ATOM 1045 O O . ASN A 1 139 ? 8.005 -31.496 -4.162 1.00 67.30 139 ASN A O 1
ATOM 1050 N N . LYS A 1 140 ? 6.445 -32.345 -2.778 1.00 60.66 140 LYS A N 1
ATOM 1051 C CA . LYS A 1 140 ? 6.122 -33.413 -3.720 1.00 61.48 140 LYS A CA 1
ATOM 1052 C C . LYS A 1 140 ? 5.507 -32.860 -5.002 1.00 62.60 140 LYS A C 1
ATOM 1053 O O . LYS A 1 140 ? 5.773 -33.374 -6.096 1.00 57.79 140 LYS A O 1
ATOM 1059 N N . ILE A 1 141 ? 4.699 -31.803 -4.894 1.00 65.10 141 ILE A N 1
ATOM 1060 C CA . ILE A 1 141 ? 4.103 -31.206 -6.086 1.00 62.52 141 ILE A CA 1
ATOM 1061 C C . ILE A 1 141 ? 5.170 -30.540 -6.947 1.00 63.65 141 ILE A C 1
ATOM 1062 O O . ILE A 1 141 ? 5.174 -30.685 -8.176 1.00 70.89 141 ILE A O 1
ATOM 1067 N N . VAL A 1 142 ? 6.085 -29.797 -6.321 1.00 58.74 142 VAL A N 1
ATOM 1068 C CA . VAL A 1 142 ? 7.143 -29.120 -7.069 1.00 59.40 142 VAL A CA 1
ATOM 1069 C C . VAL A 1 142 ? 8.041 -30.139 -7.756 1.00 62.64 142 VAL A C 1
ATOM 1070 O O . VAL A 1 142 ? 8.370 -30.006 -8.942 1.00 68.24 142 VAL A O 1
ATOM 1074 N N . ARG A 1 143 ? 8.449 -31.176 -7.021 1.00 65.26 143 ARG A N 1
A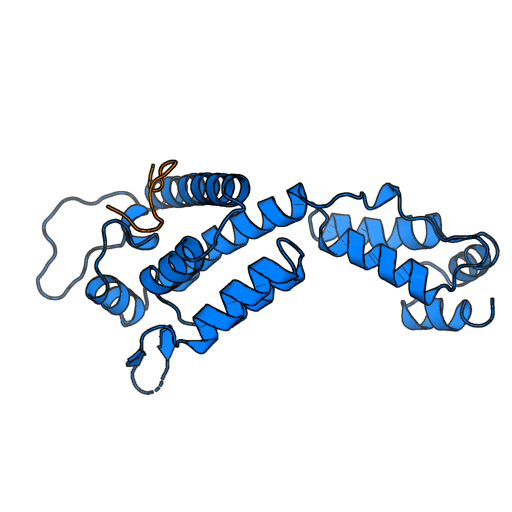TOM 1075 C CA . ARG A 1 143 ? 9.313 -32.196 -7.602 1.00 70.57 143 ARG A CA 1
ATOM 1076 C C . ARG A 1 143 ? 8.602 -32.981 -8.697 1.00 67.63 143 ARG A C 1
ATOM 1077 O O . ARG A 1 143 ? 9.246 -33.430 -9.652 1.00 68.11 143 ARG A O 1
ATOM 1085 N N . MET A 1 144 ? 7.284 -33.149 -8.586 1.00 70.68 144 MET A N 1
ATOM 1086 C CA . MET A 1 144 ? 6.553 -33.882 -9.612 1.00 74.00 144 MET A CA 1
ATOM 1087 C C . MET A 1 144 ? 6.333 -33.048 -10.868 1.00 70.28 144 MET A C 1
ATOM 1088 O O . MET A 1 144 ? 6.329 -33.596 -11.977 1.00 72.84 144 MET A O 1
ATOM 1093 N N . TYR A 1 145 ? 6.154 -31.737 -10.725 1.00 81.27 145 TYR A N 1
ATOM 1094 C CA . TYR A 1 145 ? 5.926 -30.861 -11.865 1.00 78.69 145 TYR A CA 1
ATOM 1095 C C . TYR A 1 145 ? 7.215 -30.285 -12.436 1.00 75.33 145 TYR A C 1
ATOM 1096 O O . TYR A 1 145 ? 7.159 -29.333 -13.222 1.00 68.69 145 TYR A O 1
ATOM 1105 N N . SER A 1 146 ? 8.366 -30.832 -12.063 1.00 81.27 146 SER A N 1
ATOM 1106 C CA . SER A 1 146 ? 9.623 -30.434 -12.682 1.00 72.73 146 SER A CA 1
ATOM 1107 C C . SER A 1 146 ? 9.729 -31.079 -14.058 1.00 71.43 146 SER A C 1
ATOM 1108 O O . SER A 1 146 ? 9.618 -32.306 -14.164 1.00 76.40 146 SER A O 1
ATOM 1111 N N . PRO A 1 147 ? 9.933 -30.305 -15.128 1.00 73.24 147 PRO A N 1
ATOM 1112 C CA . PRO A 1 147 ? 9.955 -30.906 -16.469 1.00 86.25 147 PRO A CA 1
ATOM 1113 C C . PRO A 1 147 ? 11.248 -31.624 -16.811 1.00 85.82 147 PRO A C 1
ATOM 1114 O O . PRO A 1 147 ? 11.230 -32.505 -17.681 1.00 83.54 147 PRO A O 1
ATOM 1118 N N . THR A 1 148 ? 12.357 -31.291 -16.161 1.00 88.05 148 THR A N 1
ATOM 1119 C CA . THR A 1 148 ? 13.674 -31.771 -16.549 1.00 88.80 148 THR A CA 1
ATOM 1120 C C . THR A 1 148 ? 14.233 -32.727 -15.498 1.00 86.49 148 THR A C 1
ATOM 1121 O O . THR A 1 148 ? 13.631 -32.968 -14.448 1.00 84.18 148 THR A O 1
ATOM 1125 N N . SER A 1 149 ? 15.407 -33.274 -15.806 1.00 84.57 149 SER A N 1
ATOM 1126 C CA . SER A 1 149 ? 16.153 -34.134 -14.902 1.00 76.57 149 SER A CA 1
ATOM 1127 C C . SER A 1 149 ? 17.570 -33.600 -14.764 1.00 70.97 149 SER A C 1
ATOM 1128 O O . SER A 1 149 ? 18.103 -32.967 -15.679 1.00 68.38 149 SER A O 1
ATOM 1131 N N . ILE A 1 150 ? 18.179 -33.862 -13.604 1.00 68.03 150 ILE A N 1
ATOM 1132 C CA . ILE A 1 150 ? 19.538 -33.397 -13.355 1.00 62.64 150 ILE A CA 1
ATOM 1133 C C . ILE A 1 150 ? 20.542 -34.072 -14.282 1.00 66.50 150 ILE A C 1
ATOM 1134 O O . ILE A 1 150 ? 21.614 -33.514 -14.544 1.00 71.92 150 ILE A O 1
ATOM 1139 N N . LEU A 1 151 ? 20.212 -35.253 -14.807 1.00 66.40 151 LEU A N 1
ATOM 1140 C CA . LEU A 1 151 ? 21.128 -35.991 -15.668 1.00 71.34 151 LEU A CA 1
ATOM 1141 C C . LEU A 1 151 ? 21.232 -35.406 -17.071 1.00 77.47 151 LEU A C 1
ATOM 1142 O O . LEU A 1 151 ? 22.207 -35.693 -17.774 1.00 82.28 151 LEU A O 1
ATOM 1147 N N . ASP A 1 152 ? 20.263 -34.595 -17.492 1.00 76.65 152 ASP A N 1
ATOM 1148 C CA . ASP A 1 152 ? 20.190 -34.107 -18.863 1.00 76.08 152 ASP A CA 1
ATOM 1149 C C . ASP A 1 152 ? 20.806 -32.727 -19.052 1.00 70.61 152 ASP A C 1
ATOM 1150 O O . ASP A 1 152 ? 20.876 -32.249 -20.188 1.00 67.81 152 ASP A O 1
ATOM 1155 N N . ILE A 1 153 ? 21.255 -32.079 -17.981 1.00 73.32 153 ILE A N 1
ATOM 1156 C CA . ILE A 1 153 ? 21.794 -30.725 -18.071 1.00 67.78 153 ILE A CA 1
ATOM 1157 C C . ILE A 1 153 ? 23.226 -30.807 -18.590 1.00 69.97 153 ILE A C 1
ATOM 1158 O O . ILE A 1 153 ? 24.124 -31.283 -17.892 1.00 64.84 153 ILE A O 1
ATOM 1163 N N . ARG A 1 154 ? 23.442 -30.336 -19.817 1.00 75.11 154 ARG A N 1
ATOM 1164 C CA . ARG A 1 154 ? 24.758 -30.331 -20.439 1.00 76.25 154 ARG A CA 1
ATOM 1165 C C . ARG A 1 154 ? 25.062 -28.944 -20.983 1.00 77.45 154 ARG A C 1
ATOM 1166 O O . ARG A 1 154 ? 24.174 -28.262 -21.504 1.00 76.78 154 ARG A O 1
ATOM 1174 N N . GLN A 1 155 ? 26.322 -28.535 -20.860 1.00 77.78 155 GLN A N 1
ATOM 1175 C CA . GLN A 1 155 ? 26.742 -27.212 -21.298 1.00 75.09 155 GLN A CA 1
ATOM 1176 C C . GLN A 1 155 ? 26.862 -27.170 -22.816 1.00 74.62 155 GLN A C 1
ATOM 1177 O O . GLN A 1 155 ? 27.434 -28.077 -23.429 1.00 78.14 155 GLN A O 1
ATOM 1183 N N . GLY A 1 156 ? 26.322 -26.113 -23.418 1.00 75.07 156 GLY A N 1
ATOM 1184 C CA . GLY A 1 156 ? 26.443 -25.906 -24.840 1.00 72.32 156 GLY A CA 1
ATOM 1185 C C . GLY A 1 156 ? 27.867 -25.569 -25.232 1.00 77.47 156 GLY A C 1
ATOM 1186 O O . GLY A 1 156 ? 28.688 -25.180 -24.395 1.00 84.96 156 GLY A O 1
ATOM 1187 N N . PRO A 1 157 ? 28.190 -25.718 -26.520 1.00 78.00 157 PRO A N 1
ATOM 1188 C CA . PRO A 1 157 ? 29.568 -25.426 -26.951 1.00 81.73 157 PRO A CA 1
ATOM 1189 C C . PRO A 1 157 ? 29.944 -23.963 -26.803 1.00 89.38 157 PRO A C 1
ATOM 1190 O O . PRO A 1 157 ? 31.081 -23.657 -26.424 1.00 92.19 157 PRO A O 1
ATOM 1194 N N . LYS A 1 158 ? 29.019 -23.045 -27.085 1.00 90.75 158 LYS A N 1
ATOM 1195 C CA . LYS A 1 158 ? 29.272 -21.615 -26.965 1.00 94.48 158 LYS A CA 1
ATOM 1196 C C . LYS A 1 158 ? 28.446 -20.975 -25.856 1.00 89.80 158 LYS A C 1
ATOM 1197 O O . LYS A 1 158 ? 28.199 -19.765 -25.888 1.00 89.26 158 LYS A O 1
ATOM 1203 N N . GLU A 1 159 ? 28.013 -21.764 -24.879 1.00 82.26 159 GLU A N 1
ATOM 1204 C CA . GLU A 1 159 ? 27.260 -21.248 -23.743 1.00 77.03 159 GLU A CA 1
ATOM 1205 C C . GLU A 1 159 ? 28.219 -20.800 -22.648 1.00 76.89 159 GLU A C 1
ATOM 1206 O O . GLU A 1 159 ? 29.127 -21.557 -22.284 1.00 73.42 159 GLU A O 1
ATOM 1212 N N . PRO A 1 160 ? 28.064 -19.588 -22.115 1.00 82.69 160 PRO A N 1
ATOM 1213 C CA . PRO A 1 160 ? 28.905 -19.171 -20.990 1.00 73.72 160 PRO A CA 1
ATOM 1214 C C . PRO A 1 160 ? 28.721 -20.096 -19.797 1.00 75.91 160 PRO A C 1
ATOM 1215 O O . PRO A 1 160 ? 27.637 -20.636 -19.562 1.00 81.25 160 PRO A O 1
ATOM 1219 N N . P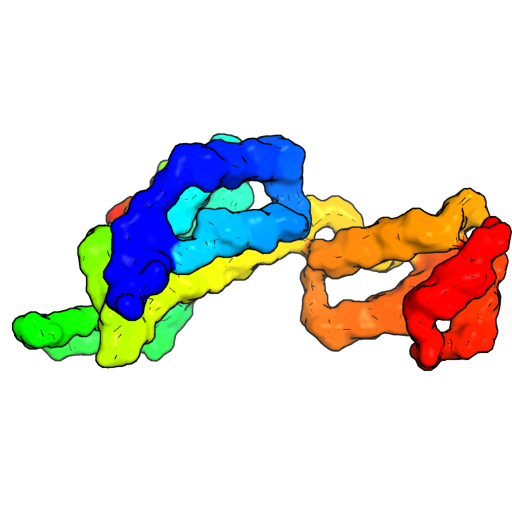HE A 1 161 ? 29.809 -20.282 -19.046 1.00 71.06 161 PHE A N 1
ATOM 1220 C CA . PHE A 1 161 ? 29.785 -21.197 -17.909 1.00 71.47 161 PHE A CA 1
ATOM 1221 C C . PHE A 1 161 ? 28.752 -20.766 -16.873 1.00 68.78 161 PHE A C 1
ATOM 1222 O O . PHE A 1 161 ? 28.101 -21.611 -16.243 1.00 71.06 161 PHE A O 1
ATOM 1230 N N . ARG A 1 162 ? 28.576 -19.453 -16.701 1.00 67.50 162 ARG A N 1
ATOM 1231 C CA . ARG A 1 162 ? 27.606 -18.937 -15.739 1.00 75.01 162 ARG A CA 1
ATOM 1232 C C . ARG A 1 162 ? 26.201 -19.449 -16.044 1.00 75.73 162 ARG A C 1
ATOM 1233 O O . ARG A 1 162 ? 25.493 -19.931 -15.149 1.00 74.84 162 ARG A O 1
ATOM 1241 N N . ASP A 1 163 ? 25.786 -19.362 -17.311 1.00 77.11 163 ASP A N 1
ATOM 1242 C CA . ASP A 1 163 ? 24.455 -19.825 -17.694 1.00 79.50 163 ASP A CA 1
ATOM 1243 C C . ASP A 1 163 ? 24.293 -21.319 -17.443 1.00 74.71 163 ASP A C 1
ATOM 1244 O O . ASP A 1 163 ? 23.259 -21.762 -16.925 1.00 75.22 163 ASP A O 1
ATOM 1249 N N . TYR A 1 164 ? 25.306 -22.111 -17.804 1.00 67.04 164 TYR A N 1
ATOM 1250 C CA . TYR A 1 164 ? 25.223 -23.555 -17.614 1.00 64.90 164 TYR A CA 1
ATOM 1251 C C . TYR A 1 164 ? 25.080 -23.915 -16.142 1.00 61.40 164 TYR A C 1
ATOM 1252 O O . TYR A 1 164 ? 24.269 -24.777 -15.783 1.00 63.32 164 TYR A O 1
ATOM 1261 N N . VAL A 1 165 ? 25.858 -23.267 -15.271 1.00 61.60 165 VAL A N 1
ATOM 1262 C CA . VAL A 1 165 ? 25.725 -23.531 -13.841 1.00 63.70 165 VAL A CA 1
ATOM 1263 C C . VAL A 1 165 ? 24.343 -23.110 -13.351 1.00 67.93 165 VAL A C 1
ATOM 1264 O O . VAL A 1 165 ? 23.723 -23.799 -12.526 1.00 70.13 165 VAL A O 1
ATOM 1268 N N . ASP A 1 166 ? 23.833 -21.984 -13.864 1.00 68.54 166 ASP A N 1
ATOM 1269 C CA . ASP A 1 166 ? 22.487 -21.541 -13.507 1.00 62.79 166 ASP A CA 1
ATOM 1270 C C . ASP A 1 166 ? 21.450 -22.612 -13.828 1.00 59.52 166 ASP A C 1
ATOM 1271 O O . ASP A 1 166 ? 20.609 -22.952 -12.986 1.00 57.66 166 ASP A O 1
ATOM 1276 N N . ARG A 1 167 ? 21.490 -23.150 -15.051 1.00 62.84 167 ARG A N 1
ATOM 1277 C CA . ARG A 1 167 ? 20.583 -24.239 -15.405 1.00 67.69 167 ARG A CA 1
ATOM 1278 C C . ARG A 1 167 ? 20.775 -25.435 -14.484 1.00 66.78 167 ARG A C 1
ATOM 1279 O O . ARG A 1 167 ? 19.797 -26.033 -14.014 1.00 68.88 167 ARG A O 1
ATOM 1287 N N . PHE A 1 168 ? 22.033 -25.796 -14.216 1.00 59.01 168 PHE A N 1
ATOM 1288 C CA . PHE A 1 168 ? 22.329 -26.975 -13.411 1.00 56.10 168 PHE A CA 1
ATOM 1289 C C . PHE A 1 168 ? 21.671 -26.885 -12.041 1.00 53.96 168 PHE A C 1
ATOM 1290 O O . PHE A 1 168 ? 20.876 -27.752 -11.660 1.00 51.60 168 PHE A O 1
ATOM 1298 N N . TYR A 1 169 ? 21.989 -25.835 -11.281 1.00 54.00 169 TYR A N 1
ATOM 1299 C CA . TYR A 1 169 ? 21.440 -25.736 -9.933 1.00 48.33 169 TYR A CA 1
ATOM 1300 C C . TYR A 1 169 ? 19.949 -25.423 -9.950 1.00 51.91 169 TYR A C 1
ATOM 1301 O O . TYR A 1 169 ? 19.234 -25.772 -9.001 1.00 49.11 169 TYR A O 1
ATOM 1310 N N . LYS A 1 170 ? 19.461 -24.777 -11.013 1.00 62.89 170 LYS A N 1
ATOM 1311 C CA . LYS A 1 170 ? 18.020 -24.612 -11.180 1.00 62.91 170 LYS A CA 1
ATOM 1312 C C . LYS A 1 170 ? 17.320 -25.966 -11.210 1.00 62.72 170 LYS A C 1
ATOM 1313 O O . LYS A 1 170 ? 16.311 -26.172 -10.527 1.00 60.63 170 LYS A O 1
ATOM 1319 N N . THR A 1 171 ? 17.850 -26.908 -11.995 1.00 65.80 171 THR A N 1
ATOM 1320 C CA . THR A 1 171 ? 17.250 -28.238 -12.046 1.00 67.91 171 THR A CA 1
ATOM 1321 C C . THR A 1 171 ? 17.488 -29.003 -10.748 1.00 65.43 171 THR A C 1
ATOM 1322 O O . THR A 1 171 ? 16.613 -29.748 -10.289 1.00 68.05 171 THR A O 1
ATOM 1326 N N . LEU A 1 172 ? 18.662 -28.823 -10.136 1.00 54.29 172 LEU A N 1
ATOM 1327 C CA . LEU A 1 172 ? 18.985 -29.543 -8.908 1.00 41.63 172 LEU A CA 1
ATOM 1328 C C . LEU A 1 172 ? 18.075 -29.142 -7.754 1.00 47.19 172 LEU A C 1
ATOM 1329 O O . LEU A 1 172 ? 17.733 -29.987 -6.918 1.00 46.86 172 LEU A O 1
ATOM 1334 N N . ARG A 1 173 ? 17.671 -27.869 -7.690 1.00 50.26 173 ARG A N 1
ATOM 1335 C CA . ARG A 1 173 ? 16.842 -27.412 -6.578 1.00 46.42 173 ARG A CA 1
ATOM 1336 C C . ARG A 1 173 ? 15.497 -28.129 -6.539 1.00 54.09 173 ARG A C 1
ATOM 1337 O O . ARG A 1 173 ? 14.921 -28.310 -5.459 1.00 49.12 173 ARG A O 1
ATOM 1345 N N . ALA A 1 174 ? 14.983 -28.545 -7.693 1.00 63.17 174 ALA A N 1
ATOM 1346 C CA . ALA A 1 174 ? 13.700 -29.231 -7.768 1.00 65.28 174 ALA A CA 1
ATOM 1347 C C . ALA A 1 174 ? 13.833 -30.748 -7.771 1.00 68.83 174 ALA A C 1
ATOM 1348 O O . ALA A 1 174 ? 12.818 -31.442 -7.888 1.00 73.14 174 ALA A O 1
ATOM 1350 N N . GLU A 1 175 ? 15.046 -31.277 -7.639 1.00 68.17 175 GLU A N 1
ATOM 1351 C CA . GLU A 1 175 ? 15.250 -32.715 -7.729 1.00 61.24 175 GLU A CA 1
ATOM 1352 C C . GLU A 1 175 ? 14.690 -33.435 -6.507 1.00 56.34 175 GLU A C 1
ATOM 1353 O O . GLU A 1 175 ? 14.567 -32.865 -5.419 1.00 54.40 175 GLU A O 1
ATOM 1359 N N . GLN A 1 176 ? 14.349 -34.707 -6.705 1.00 64.76 176 GLN A N 1
ATOM 1360 C CA . GLN A 1 176 ? 13.876 -35.584 -5.636 1.00 71.29 176 GLN A CA 1
ATOM 1361 C C . GLN A 1 176 ? 15.066 -36.415 -5.167 1.00 75.15 176 GLN A C 1
ATOM 1362 O O . GLN A 1 176 ? 15.288 -37.539 -5.621 1.00 85.45 176 GLN A O 1
ATOM 1368 N N . ALA A 1 177 ? 15.841 -35.850 -4.246 1.00 63.74 177 ALA A N 1
ATOM 1369 C CA . ALA A 1 177 ? 17.053 -36.504 -3.780 1.00 55.01 177 ALA A CA 1
ATOM 1370 C C . ALA A 1 177 ? 17.400 -35.988 -2.394 1.00 47.92 177 ALA A C 1
ATOM 1371 O O . ALA A 1 177 ? 17.109 -34.839 -2.053 1.00 50.83 177 ALA A O 1
ATOM 1373 N N . SER A 1 178 ? 18.029 -36.853 -1.603 1.00 47.62 178 SER A N 1
ATOM 1374 C CA . SER A 1 178 ? 18.483 -36.469 -0.277 1.00 52.87 178 SER A CA 1
ATOM 1375 C C . SER A 1 178 ? 19.699 -35.549 -0.387 1.00 55.35 178 SER A C 1
ATOM 1376 O O . SER A 1 178 ? 20.200 -35.253 -1.476 1.00 57.32 178 SER A O 1
ATOM 1379 N N . GLN A 1 179 ? 20.179 -35.092 0.770 1.00 50.18 179 GLN A N 1
ATOM 1380 C CA . GLN A 1 179 ? 21.298 -34.156 0.798 1.00 47.12 179 GLN A CA 1
ATOM 1381 C C . GLN A 1 179 ? 22.560 -34.785 0.219 1.00 53.49 179 GLN A C 1
ATOM 1382 O O . GLN A 1 179 ? 23.258 -34.168 -0.595 1.00 58.35 179 GLN A O 1
ATOM 1388 N N . GLU A 1 180 ? 22.864 -36.022 0.622 1.00 51.00 180 GLU A N 1
ATOM 1389 C CA . GLU A 1 180 ? 24.065 -36.690 0.129 1.00 48.67 180 GLU A CA 1
ATOM 1390 C C . GLU A 1 180 ? 23.992 -36.933 -1.373 1.00 44.61 180 GLU A C 1
ATOM 1391 O O . GLU A 1 180 ? 24.993 -36.782 -2.084 1.00 55.65 180 GLU A O 1
ATOM 1397 N N .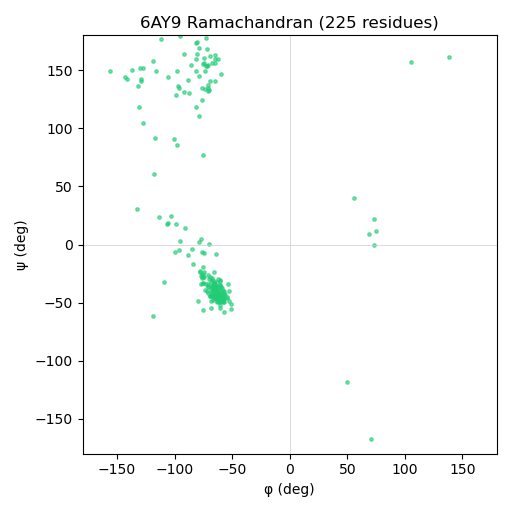 VAL A 1 181 ? 22.816 -37.315 -1.874 1.00 43.06 181 VAL A N 1
ATOM 1398 C CA . VAL A 1 181 ? 22.668 -37.557 -3.305 1.00 39.81 181 VAL A CA 1
ATOM 1399 C C . VAL A 1 181 ? 22.899 -36.270 -4.087 1.00 45.88 181 VAL A C 1
ATOM 1400 O O . VAL A 1 181 ? 23.494 -36.283 -5.171 1.00 44.72 181 VAL A O 1
ATOM 1404 N N . LYS A 1 182 ? 22.455 -35.135 -3.541 1.00 47.67 182 LYS A N 1
ATOM 1405 C CA . LYS A 1 182 ? 22.704 -33.860 -4.206 1.00 42.12 182 LYS A CA 1
ATOM 1406 C C . LYS A 1 182 ? 24.177 -33.476 -4.129 1.00 45.27 182 LYS A C 1
ATOM 1407 O O . LYS A 1 182 ? 24.719 -32.887 -5.073 1.00 46.18 182 LYS A O 1
ATOM 1413 N N . ASN A 1 183 ? 24.841 -33.801 -3.015 1.00 41.74 183 ASN A N 1
ATOM 1414 C CA . ASN A 1 183 ? 26.286 -33.603 -2.939 1.00 40.81 183 ASN A CA 1
ATOM 1415 C C . ASN A 1 183 ? 26.999 -34.384 -4.035 1.00 46.21 183 ASN A C 1
ATOM 1416 O O . ASN A 1 183 ? 27.901 -33.860 -4.700 1.00 52.34 183 ASN A O 1
ATOM 1421 N N . TRP A 1 184 ? 26.596 -35.640 -4.241 1.00 39.92 184 TRP A N 1
ATOM 1422 C CA . TRP A 1 184 ? 27.216 -36.460 -5.276 1.00 41.90 184 TRP A CA 1
ATOM 1423 C C . TRP A 1 184 ? 26.926 -35.911 -6.669 1.00 45.17 184 TRP A C 1
ATOM 1424 O O . TRP A 1 184 ? 27.830 -35.835 -7.512 1.00 42.02 184 TRP A O 1
ATOM 1435 N N . MET A 1 185 ? 25.671 -35.526 -6.927 1.00 48.52 185 MET A N 1
ATOM 1436 C CA . MET A 1 185 ? 25.321 -34.924 -8.211 1.00 52.11 185 MET A CA 1
ATOM 1437 C C . MET A 1 185 ? 26.171 -33.691 -8.492 1.00 62.11 185 MET A C 1
ATOM 1438 O O . MET A 1 185 ? 26.642 -33.495 -9.618 1.00 63.64 185 MET A O 1
ATOM 1443 N N . THR A 1 186 ? 26.373 -32.848 -7.478 1.00 62.54 186 THR A N 1
ATOM 1444 C CA . THR A 1 186 ? 27.178 -31.645 -7.663 1.00 57.97 186 THR A CA 1
ATOM 1445 C C . THR A 1 186 ? 28.636 -31.995 -7.932 1.00 61.95 186 THR A C 1
ATOM 1446 O O . THR A 1 186 ? 29.249 -31.470 -8.870 1.00 64.51 186 THR A O 1
ATOM 1450 N N . GLU A 1 187 ? 29.209 -32.889 -7.124 1.00 62.41 187 GLU A N 1
ATOM 1451 C CA . GLU A 1 187 ? 30.622 -33.221 -7.260 1.00 60.75 187 GLU A CA 1
ATOM 1452 C C . GLU A 1 187 ? 30.920 -34.101 -8.468 1.00 60.43 187 GLU A C 1
ATOM 1453 O O . GLU A 1 187 ? 32.098 -34.333 -8.761 1.00 58.25 187 GLU A O 1
ATOM 1459 N N . THR A 1 188 ? 29.901 -34.590 -9.177 1.00 56.00 188 THR A N 1
ATOM 1460 C CA . THR A 1 188 ? 30.122 -35.478 -10.315 1.00 58.90 188 THR A CA 1
ATOM 1461 C C . THR A 1 188 ? 29.588 -34.902 -11.621 1.00 63.79 188 THR A C 1
ATOM 1462 O O . THR A 1 188 ? 30.369 -34.670 -12.553 1.00 62.52 188 THR A O 1
ATOM 1466 N N . LEU A 1 189 ? 28.279 -34.659 -11.717 1.00 67.41 189 LEU A N 1
ATOM 1467 C CA . LEU A 1 189 ? 27.675 -34.328 -13.004 1.00 62.52 189 LEU A CA 1
ATOM 1468 C C . LEU A 1 189 ? 28.084 -32.946 -13.500 1.00 62.49 189 LEU A C 1
ATOM 1469 O O . LEU A 1 189 ? 28.143 -32.724 -14.715 1.00 64.42 189 LEU A O 1
ATOM 1474 N N . LEU A 1 190 ? 28.363 -32.011 -12.590 1.00 58.33 190 LEU A N 1
ATOM 1475 C CA . LEU A 1 190 ? 28.670 -30.643 -12.999 1.00 57.32 190 LEU A CA 1
ATOM 1476 C C . LEU A 1 190 ? 29.910 -30.600 -13.886 1.00 64.25 190 LEU A C 1
ATOM 1477 O O . LEU A 1 190 ? 29.873 -30.077 -15.006 1.00 70.59 190 LEU A O 1
ATOM 1482 N N . VAL A 1 191 ? 31.023 -31.150 -13.397 1.00 71.71 191 VAL A N 1
ATOM 1483 C CA . VAL A 1 191 ? 32.221 -31.223 -14.224 1.00 73.50 191 VAL A CA 1
ATOM 1484 C C . VAL A 1 191 ? 32.070 -32.301 -15.289 1.00 71.96 191 VAL A C 1
ATOM 1485 O O . VAL A 1 191 ? 32.656 -32.199 -16.374 1.00 71.10 191 VAL A O 1
ATOM 1489 N N . GLN A 1 192 ? 31.272 -33.339 -15.017 1.00 68.00 192 GLN A N 1
ATOM 1490 C CA . GLN A 1 192 ? 31.100 -34.404 -15.999 1.00 73.89 192 GLN A CA 1
ATOM 1491 C C . GLN A 1 192 ? 30.382 -33.918 -17.255 1.00 73.38 192 GLN A C 1
ATOM 1492 O O . GLN A 1 192 ? 30.687 -34.387 -18.357 1.00 75.48 192 GLN A O 1
ATOM 1498 N N . ASN A 1 193 ? 29.438 -32.984 -17.119 1.00 90.17 193 ASN A N 1
ATOM 1499 C CA . ASN A 1 193 ? 28.605 -32.555 -18.237 1.00 79.83 193 ASN A CA 1
ATOM 1500 C C . ASN A 1 193 ? 28.978 -31.170 -18.762 1.00 75.31 193 ASN A C 1
ATOM 1501 O O . ASN A 1 193 ? 28.180 -30.547 -19.470 1.00 71.84 193 ASN A O 1
ATOM 1506 N N . ALA A 1 194 ? 30.169 -30.677 -18.439 1.00 73.23 194 ALA A N 1
ATOM 1507 C CA . ALA A 1 194 ? 30.623 -29.411 -18.992 1.00 73.19 194 ALA A CA 1
ATOM 1508 C C . ALA A 1 194 ? 31.185 -29.617 -20.397 1.00 81.17 194 ALA A C 1
ATOM 1509 O O . ALA A 1 194 ? 31.560 -30.727 -20.787 1.00 81.34 194 ALA A O 1
ATOM 1511 N N . ASN A 1 195 ? 31.233 -28.530 -21.166 1.00 84.61 195 ASN A N 1
ATOM 1512 C CA . ASN A 1 195 ? 31.761 -28.615 -22.518 1.00 83.97 195 ASN A CA 1
ATOM 1513 C C . ASN A 1 195 ? 33.278 -28.814 -22.478 1.00 82.94 195 ASN A C 1
ATOM 1514 O O . ASN A 1 195 ? 33.935 -28.420 -21.511 1.00 78.41 195 ASN A O 1
ATOM 1519 N N . PRO A 1 196 ? 33.855 -29.432 -23.517 1.00 86.42 196 PRO A N 1
ATOM 1520 C CA . PRO A 1 196 ? 35.276 -29.835 -23.441 1.00 90.01 196 PRO A CA 1
ATOM 1521 C C . PRO A 1 196 ? 36.246 -28.726 -23.054 1.00 92.71 196 PRO A C 1
ATOM 1522 O O . PRO A 1 196 ? 37.085 -28.929 -22.163 1.00 88.88 196 PRO A O 1
ATOM 1526 N N . ASP A 1 197 ? 36.154 -27.559 -23.701 1.00 101.02 197 ASP A N 1
ATOM 1527 C CA . ASP A 1 197 ? 37.099 -26.472 -23.451 1.00 106.91 197 ASP A CA 1
ATOM 1528 C C . ASP A 1 197 ? 37.171 -26.120 -21.969 1.00 103.43 197 ASP A C 1
ATOM 1529 O O . ASP A 1 197 ? 38.259 -25.943 -21.409 1.00 104.42 197 ASP A O 1
ATOM 1534 N N . CYS A 1 198 ? 36.014 -26.014 -21.317 1.00 101.83 198 CYS A N 1
ATOM 1535 C CA A CYS A 1 198 ? 36.001 -25.716 -19.890 0.28 101.62 198 CYS A CA 1
ATOM 1536 C CA B CYS A 1 198 ? 35.949 -25.716 -19.893 0.72 101.69 198 CYS A CA 1
ATOM 1537 C C . CYS A 1 198 ? 36.094 -26.969 -19.035 1.00 99.51 198 CYS A C 1
ATOM 1538 O O . CYS A 1 198 ? 36.627 -26.902 -17.919 1.00 98.70 198 CYS A O 1
ATOM 1543 N N . LYS A 1 199 ? 35.619 -28.112 -19.536 1.00 95.29 199 LYS A N 1
ATOM 1544 C CA . LYS A 1 199 ? 35.698 -29.352 -18.770 1.00 88.26 199 LYS A CA 1
ATOM 1545 C C . LYS A 1 199 ? 37.143 -29.731 -18.481 1.00 89.39 199 LYS A C 1
ATOM 1546 O O . LYS A 1 199 ? 37.455 -30.223 -17.390 1.00 91.70 199 LYS A O 1
ATOM 1552 N N . THR A 1 200 ? 38.041 -29.511 -19.444 1.00 89.45 200 THR A N 1
ATOM 1553 C CA . THR A 1 200 ? 39.451 -29.806 -19.207 1.00 91.15 200 THR A CA 1
ATOM 1554 C C . THR A 1 200 ? 40.013 -28.939 -18.085 1.00 89.18 200 THR A C 1
ATOM 1555 O O . THR A 1 200 ? 40.768 -29.422 -17.232 1.00 87.26 200 THR A O 1
ATOM 1559 N N . ILE A 1 201 ? 39.641 -27.657 -18.063 1.00 88.85 201 ILE A N 1
ATOM 1560 C CA . ILE A 1 201 ? 40.108 -26.757 -17.011 1.00 89.50 201 ILE A CA 1
ATOM 1561 C C . ILE A 1 201 ? 39.577 -27.205 -15.654 1.00 86.40 201 ILE A C 1
ATOM 1562 O O . ILE A 1 201 ? 40.318 -27.267 -14.664 1.00 82.43 201 ILE A O 1
ATOM 1567 N N . LEU A 1 202 ? 38.282 -27.527 -15.590 1.00 86.02 202 LEU A N 1
ATOM 1568 C CA . LEU A 1 202 ? 37.689 -27.936 -14.320 1.00 87.97 202 LEU A CA 1
ATOM 1569 C C . LEU A 1 202 ? 38.294 -29.242 -13.820 1.00 92.42 202 LEU A C 1
ATOM 1570 O O . LEU A 1 202 ? 38.477 -29.427 -12.611 1.00 95.06 202 LEU A O 1
ATOM 1575 N N . LYS A 1 203 ? 38.607 -30.163 -14.734 1.00 91.69 203 LYS A N 1
ATOM 1576 C CA . LYS A 1 203 ? 39.330 -31.368 -14.343 1.00 88.46 203 LYS A CA 1
ATOM 1577 C C . LYS A 1 203 ? 40.725 -31.025 -13.837 1.00 87.55 203 LYS A C 1
ATOM 1578 O O . LYS A 1 203 ? 41.237 -31.671 -12.915 1.00 91.07 203 LYS A O 1
ATOM 1584 N N . ALA A 1 204 ? 41.356 -30.007 -14.430 1.00 82.92 204 ALA A N 1
ATOM 1585 C CA . ALA A 1 204 ? 42.688 -29.607 -13.988 1.00 77.94 204 ALA A CA 1
ATOM 1586 C C . ALA A 1 204 ? 42.657 -28.967 -12.606 1.00 76.78 204 ALA A C 1
ATOM 1587 O O . ALA A 1 204 ? 43.650 -29.037 -11.872 1.00 75.84 204 ALA A O 1
ATOM 1589 N N . LEU A 1 205 ? 41.538 -28.340 -12.234 1.00 85.28 205 LEU A N 1
ATOM 1590 C CA . LEU A 1 205 ? 41.440 -27.725 -10.914 1.00 89.52 205 LEU A CA 1
ATOM 1591 C C . LEU A 1 205 ? 41.476 -28.775 -9.809 1.00 90.46 205 LEU A C 1
ATOM 1592 O O . LEU A 1 205 ? 42.186 -28.617 -8.810 1.00 84.45 205 LEU A O 1
ATOM 1597 N N . GLY A 1 206 ? 40.714 -29.854 -9.971 1.00 99.14 206 GLY A N 1
ATOM 1598 C CA . GLY A 1 206 ? 40.614 -30.874 -8.957 1.00 108.83 206 GLY A CA 1
ATOM 1599 C C . GLY A 1 206 ? 39.290 -30.807 -8.225 1.00 118.66 206 GLY A C 1
ATOM 1600 O O . GLY A 1 206 ? 38.627 -29.766 -8.189 1.00 119.94 206 GLY A O 1
ATOM 1601 N N . PRO A 1 207 ? 38.876 -31.926 -7.623 1.00 125.59 207 PRO A N 1
ATOM 1602 C CA . PRO A 1 207 ? 37.579 -31.963 -6.929 1.00 126.88 207 PRO A CA 1
ATOM 1603 C C . PRO A 1 207 ? 37.528 -31.143 -5.648 1.00 126.28 207 PRO A C 1
ATOM 1604 O O . PRO A 1 207 ? 36.478 -31.120 -4.996 1.00 126.95 207 PRO A O 1
ATOM 1608 N N . GLY A 1 208 ? 38.613 -30.475 -5.262 1.00 124.19 208 GLY A N 1
ATOM 1609 C CA . GLY A 1 208 ? 38.611 -29.678 -4.051 1.00 121.39 208 GLY A CA 1
ATOM 1610 C C . GLY A 1 208 ? 38.506 -28.191 -4.315 1.00 116.26 208 GLY A C 1
ATOM 1611 O O . GLY A 1 208 ? 38.918 -27.374 -3.486 1.00 115.66 208 GLY A O 1
ATOM 1612 N N . ALA A 1 209 ? 37.950 -27.827 -5.465 1.00 108.38 209 ALA A N 1
ATOM 1613 C CA . ALA A 1 209 ? 37.828 -26.435 -5.871 1.00 102.60 209 ALA A CA 1
ATOM 1614 C C . ALA A 1 209 ? 36.436 -25.902 -5.5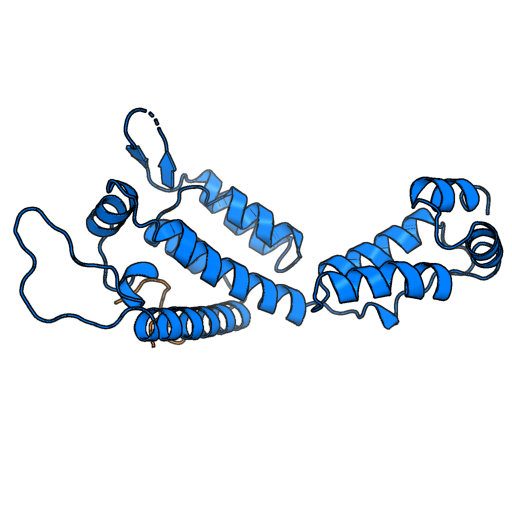56 1.00 96.69 209 ALA A C 1
ATOM 1615 O O . ALA A 1 209 ? 35.447 -26.640 -5.571 1.00 92.16 209 ALA A O 1
ATOM 1617 N N . THR A 1 210 ? 36.372 -24.605 -5.268 1.00 98.31 210 THR A N 1
ATOM 1618 C CA . THR A 1 210 ? 35.101 -23.940 -5.037 1.00 88.58 210 THR A CA 1
ATOM 1619 C C . THR A 1 210 ? 34.429 -23.608 -6.365 1.00 88.18 210 THR A C 1
ATOM 1620 O O . THR A 1 210 ? 35.052 -23.627 -7.430 1.00 84.18 210 THR A O 1
ATOM 1624 N N . LEU A 1 211 ? 33.132 -23.299 -6.292 1.00 79.13 211 LEU A N 1
ATOM 1625 C CA . LEU A 1 211 ? 32.415 -22.880 -7.491 1.00 71.37 211 LEU A CA 1
ATOM 1626 C C . LEU A 1 211 ? 32.938 -21.549 -8.014 1.00 74.67 211 LEU A C 1
ATOM 1627 O O . LEU A 1 211 ? 32.950 -21.323 -9.230 1.00 71.14 211 LEU A O 1
ATOM 1632 N N . GLU A 1 212 ? 33.379 -20.664 -7.115 1.00 79.36 212 GLU A N 1
ATOM 1633 C CA . GLU A 1 212 ? 33.927 -19.380 -7.540 1.00 84.27 212 GLU A CA 1
ATOM 1634 C C . GLU A 1 212 ? 35.180 -19.566 -8.387 1.00 89.20 212 GLU A C 1
ATOM 1635 O O . GLU A 1 212 ? 35.349 -18.897 -9.413 1.00 91.43 212 GLU A O 1
ATOM 1641 N N . GLU A 1 213 ? 36.073 -20.466 -7.970 1.00 90.72 213 GLU A N 1
ATOM 1642 C CA . GLU A 1 213 ? 37.283 -20.720 -8.744 1.00 93.00 213 GLU A CA 1
ATOM 1643 C C . GLU A 1 213 ? 36.967 -21.394 -10.073 1.00 91.58 213 GLU A C 1
ATOM 1644 O O . GLU A 1 213 ? 37.663 -21.157 -11.069 1.00 91.28 213 GLU A O 1
ATOM 1650 N N . MET A 1 214 ? 35.924 -22.227 -10.112 1.00 90.53 214 MET A N 1
ATOM 1651 C CA . MET A 1 214 ? 35.532 -22.867 -11.363 1.00 83.96 214 MET A CA 1
ATOM 1652 C C . MET A 1 214 ? 34.963 -21.855 -12.348 1.00 76.65 214 MET A C 1
ATOM 1653 O O . MET A 1 214 ? 35.297 -21.882 -13.538 1.00 75.74 214 MET A O 1
ATOM 1658 N N . MET A 1 215 ? 34.102 -20.952 -11.872 1.00 71.56 215 MET A N 1
ATOM 1659 C CA . MET A 1 215 ? 33.507 -19.961 -12.762 1.00 80.83 215 MET A CA 1
ATOM 1660 C C . MET A 1 215 ? 34.514 -18.892 -13.170 1.00 80.96 215 MET A C 1
ATOM 1661 O O . MET A 1 215 ? 34.450 -18.381 -14.294 1.00 75.56 215 MET A O 1
ATOM 1666 N N . THR A 1 216 ? 35.442 -18.535 -12.277 1.00 88.59 216 THR A N 1
ATOM 1667 C CA . THR A 1 216 ? 36.528 -17.639 -12.662 1.00 92.78 216 THR A CA 1
ATOM 1668 C C . THR A 1 216 ? 37.443 -18.307 -13.679 1.00 91.22 216 THR A C 1
ATOM 1669 O O . THR A 1 216 ? 37.955 -17.651 -14.595 1.00 91.22 216 THR A O 1
ATOM 1673 N N . ALA A 1 217 ? 37.646 -19.619 -13.542 1.00 89.92 217 ALA A N 1
ATOM 1674 C CA . ALA A 1 217 ? 38.537 -20.333 -14.449 1.00 89.10 217 ALA A CA 1
ATOM 1675 C C . ALA A 1 217 ? 37.972 -20.384 -15.864 1.00 91.28 217 ALA A C 1
ATOM 1676 O O . ALA A 1 217 ? 38.717 -20.236 -16.839 1.00 93.57 217 ALA A O 1
ATOM 1678 N N . CYS A 1 218 ? 36.662 -20.588 -15.998 1.00 92.32 218 CYS A N 1
ATOM 1679 C CA . CYS A 1 218 ? 36.023 -20.730 -17.300 1.00 91.21 218 CYS A CA 1
ATOM 1680 C C . CYS A 1 218 ? 35.362 -19.441 -17.775 1.00 93.37 218 CYS A C 1
ATOM 1681 O O . CYS A 1 218 ? 34.524 -19.480 -18.682 1.00 94.52 218 CYS A O 1
ATOM 1684 N N . GLN A 1 219 ? 35.727 -18.302 -17.186 1.00 95.24 219 GLN A N 1
ATOM 1685 C CA . GLN A 1 219 ? 35.122 -17.037 -17.587 1.00 98.37 219 GLN A CA 1
ATOM 1686 C C . GLN A 1 219 ? 35.592 -16.610 -18.972 1.00 102.14 219 GLN A C 1
ATOM 1687 O O . GLN A 1 219 ? 34.790 -16.141 -19.789 1.00 99.75 219 GLN A O 1
ATOM 1693 N N . GLY A 1 220 ? 36.887 -16.767 -19.257 1.00 109.99 220 GLY A N 1
ATOM 1694 C CA . GLY A 1 220 ? 37.405 -16.351 -20.550 1.00 113.52 220 GLY A CA 1
ATOM 1695 C C . GLY A 1 220 ? 36.869 -17.184 -21.698 1.00 114.50 220 GLY A C 1
ATOM 1696 O O . GLY A 1 220 ? 36.486 -16.645 -22.741 1.00 114.85 220 GLY A O 1
ATOM 1697 N N . VAL A 1 221 ? 36.832 -18.501 -21.527 1.00 113.27 221 VAL A N 1
ATOM 1698 C CA . VAL A 1 221 ? 36.330 -19.393 -22.564 1.00 110.58 221 VAL A CA 1
ATOM 1699 C C . VAL A 1 221 ? 34.831 -19.193 -22.758 1.00 110.96 221 VAL A C 1
ATOM 1700 O O . VAL A 1 221 ? 34.384 -18.785 -23.831 1.00 110.54 221 VAL A O 1
ATOM 1704 N N . PRO B 2 1 ? -9.600 -40.412 7.003 1.00 82.82 313 PRO B N 1
ATOM 1705 C CA . PRO B 2 1 ? -9.130 -39.267 6.216 1.00 82.61 313 PRO B CA 1
ATOM 1706 C C . PRO B 2 1 ? -9.579 -37.928 6.795 1.00 78.81 313 PRO B C 1
ATOM 1707 O O . PRO B 2 1 ? -10.629 -37.850 7.434 1.00 78.52 313 PRO B O 1
ATOM 1711 N N . VAL B 2 2 ? -8.781 -36.886 6.570 1.00 70.21 314 VAL B N 1
ATOM 1712 C CA . VAL B 2 2 ? -9.102 -35.554 7.051 1.00 68.46 314 VAL B CA 1
ATOM 1713 C C . VAL B 2 2 ? -9.496 -34.607 5.921 1.00 67.34 314 VAL B C 1
ATOM 1714 O O . VAL B 2 2 ? -10.330 -33.719 6.136 1.00 72.50 314 VAL B O 1
ATOM 1718 N N . LEU B 2 3 ? -8.934 -34.773 4.727 1.00 64.17 315 LEU B N 1
ATOM 1719 C CA . LEU B 2 3 ? -9.307 -33.987 3.563 1.00 61.93 315 LEU B CA 1
ATOM 1720 C C . LEU B 2 3 ? -9.915 -34.902 2.509 1.00 68.00 315 LEU B C 1
ATOM 1721 O O . LEU B 2 3 ? -9.565 -36.082 2.410 1.00 73.95 315 LEU B O 1
ATOM 1726 N N . PHE B 2 4 ? -10.832 -34.349 1.723 1.00 68.15 316 PHE B N 1
ATOM 1727 C CA . PHE B 2 4 ? -11.632 -35.128 0.792 1.00 65.26 316 PHE B CA 1
ATOM 1728 C C . PHE B 2 4 ? -11.725 -34.395 -0.538 1.00 64.04 316 PHE B C 1
ATOM 1729 O O . PHE B 2 4 ? -11.681 -33.160 -0.572 1.00 67.18 316 PHE B O 1
ATOM 1737 N N . PRO B 2 5 ? -11.850 -35.129 -1.645 1.00 58.32 317 PRO B N 1
ATOM 1738 C CA . PRO B 2 5 ? -11.864 -34.475 -2.960 1.00 55.14 317 PRO B CA 1
ATOM 1739 C C . PRO B 2 5 ? -13.076 -33.574 -3.133 1.00 55.61 317 PRO B C 1
ATOM 1740 O O . PRO B 2 5 ? -14.187 -33.903 -2.712 1.00 58.24 317 PRO B O 1
ATOM 1744 N N . GLY B 2 6 ? -12.846 -32.424 -3.764 1.00 51.84 318 GLY B N 1
ATOM 1745 C CA . GLY B 2 6 ? -13.898 -31.461 -4.008 1.00 53.82 318 GLY B CA 1
ATOM 1746 C C . GLY B 2 6 ? -14.369 -30.693 -2.795 1.00 47.92 318 GLY B C 1
ATOM 1747 O O . GLY B 2 6 ? -15.256 -29.843 -2.931 1.00 57.61 318 GLY B O 1
ATOM 1748 N N . GLN B 2 7 ? -13.810 -30.959 -1.617 1.00 42.34 319 GLN B N 1
ATOM 1749 C CA . GLN B 2 7 ? -14.178 -30.320 -0.363 1.00 58.61 319 GLN B CA 1
ATOM 1750 C C . GLN B 2 7 ? -13.112 -29.315 0.054 1.00 60.43 319 GLN B C 1
ATOM 1751 O O . GLN B 2 7 ? -11.920 -29.546 -0.173 1.00 65.61 319 GLN B O 1
ATOM 1757 N N . PRO B 2 8 ? -13.510 -28.197 0.657 1.00 59.55 320 PRO B N 1
ATOM 1758 C CA . PRO B 2 8 ? -12.529 -27.172 1.031 1.00 53.46 320 PRO B CA 1
ATOM 1759 C C . PRO B 2 8 ? -11.559 -27.671 2.093 1.00 57.00 320 PRO B C 1
ATOM 1760 O O . PRO B 2 8 ? -11.816 -28.639 2.812 1.00 57.60 320 PRO B O 1
ATOM 1764 N N . PHE B 2 9 ? -10.420 -26.987 2.176 1.00 59.69 321 PHE B N 1
ATOM 1765 C CA . PHE B 2 9 ? -9.446 -27.275 3.218 1.00 53.62 321 PHE B CA 1
ATOM 1766 C C . PHE B 2 9 ? -9.974 -26.816 4.570 1.00 60.13 321 PHE B C 1
ATOM 1767 O O . PHE B 2 9 ? -10.553 -25.733 4.695 1.00 61.65 321 PHE B O 1
ATOM 1775 N N . GLY B 2 10 ? -9.772 -27.647 5.589 1.00 66.93 322 GLY B N 1
ATOM 1776 C CA . GLY B 2 10 ? -10.215 -27.295 6.922 1.00 74.05 322 GLY B CA 1
ATOM 1777 C C . GLY B 2 10 ? -11.707 -27.367 7.139 1.00 82.12 322 GLY B C 1
ATOM 1778 O O . GLY B 2 10 ? -12.221 -26.716 8.052 1.00 89.32 322 GLY B O 1
ATOM 1779 N N . GLN B 2 11 ? -12.425 -28.139 6.322 1.00 85.21 323 GLN B N 1
ATOM 1780 C CA . GLN B 2 11 ? -13.864 -28.296 6.494 1.00 91.80 323 GLN B CA 1
ATOM 1781 C C . GLN B 2 11 ? -14.157 -29.562 7.282 1.00 99.34 323 GLN B C 1
ATOM 1782 O O . GLN B 2 11 ? -13.559 -30.610 6.996 1.00 101.98 323 GLN B O 1
ATOM 1788 N N . PRO B 2 12 ? -15.052 -29.507 8.284 1.00 102.09 324 PRO B N 1
ATOM 1789 C CA . PRO B 2 12 ? -15.430 -30.650 9.124 1.00 105.32 324 PRO B CA 1
ATOM 1790 C C . PRO B 2 12 ? -15.825 -31.889 8.324 1.00 105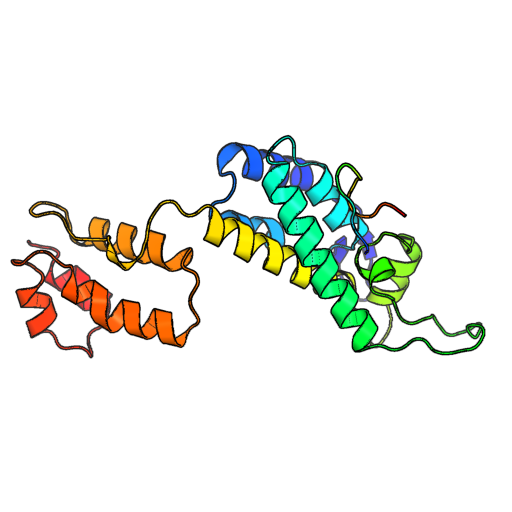.67 324 PRO B C 1
ATOM 1791 O O . PRO B 2 12 ? -15.100 -32.883 8.372 1.00 107.23 324 PRO B O 1
#